Protein AF-A0A2D9H5Q6-F1 (afdb_monomer_lite)

Secondary structure (DSSP, 8-state):
-GGGGHHHHHHHHHHHHHHHHHHHHHHHHHHHH-GGGTTS-HHHHHHHHHHHHHHHHHHHHHHHHHHHHHHHHHHHHHHHHHHHHHHHHHHT----S-PPPHHHHHHHHHHHHHHHHHHHHHHHHHTTS-SHHHHHHHHHHHHHHHHHHHHHHHHHHHHTTT--HHHHHHHHTTTHHHHHHHHHHHHHHHHSTTHHHHHHHHHHHHHHHHHHHHHHSPTT------

Foldseek 3Di:
DVQLCVQLVVLVCVLVVVLVVLVVCLLVVLCVVPVVCVPPDPVVSCVVSVVVSVVVSVVSVLLSVLVSVLRSCLSSQVVVLVVVQVVCVVVPHDDDDDDDDNVVSVVVSVVSSVVSVVVSVVVVVVVPDDDPCPVVVVVCVLQVQLLVLLLVLLLVLVVVVVDDPVRSVQLCVLEVPVSSVLSSVLSVLVVPVCSCVVCVVVSSVVSNVSNVVSVVRDGDPHPPDD

Sequence (226 aa):
MLLGMVPALLVLLLVVGTLVVLLLQVGDLVAWATPFADDWATALRAVVRTGLALLLVVGFLVVASMTFTALALTLGDPFYARIWAETEQMLGGDVPDSGPGFWRSAADGLVLAGTGLLLGVGVLVLGLLPVVGTVVGLVLGVVVSGRLLAAELVSRALEARGLDRAARAEVLGRDRGAVLGFGVVTQLCFLVPLGAVAVMPAAVAGATMLARDLLHLPPGVVQRGP

pLDDT: mean 74.41, std 15.86, range [42.31, 95.69]

Radius of gyration: 22.99 Å; chains: 1; bounding box: 50×50×63 Å

Structure (mmCIF, N/CA/C/O backbone):
data_AF-A0A2D9H5Q6-F1
#
_entry.id   AF-A0A2D9H5Q6-F1
#
loop_
_atom_site.group_PDB
_atom_site.id
_atom_site.type_symbol
_atom_site.label_atom_id
_atom_site.label_alt_id
_atom_site.label_comp_id
_atom_site.label_asym_id
_atom_site.label_entity_id
_atom_site.label_seq_id
_atom_site.pdbx_PDB_ins_code
_atom_site.Cartn_x
_atom_site.Cartn_y
_atom_site.Cartn_z
_atom_site.occupancy
_atom_site.B_iso_or_equiv
_atom_site.auth_seq_id
_atom_site.auth_comp_id
_atom_site.auth_asym_id
_atom_site.auth_atom_id
_atom_site.pdbx_PDB_model_num
ATOM 1 N N . MET A 1 1 ? -17.261 12.662 4.633 1.00 50.28 1 MET A N 1
ATOM 2 C CA . MET A 1 1 ? -17.058 11.425 3.838 1.00 50.28 1 MET A CA 1
ATOM 3 C C . MET A 1 1 ? -16.084 11.641 2.667 1.00 50.28 1 MET A C 1
ATOM 5 O O . MET A 1 1 ? -15.002 11.084 2.727 1.00 50.28 1 MET A O 1
ATOM 9 N N . LEU A 1 2 ? -16.367 12.491 1.663 1.00 51.97 2 LEU A N 1
ATOM 10 C CA . LEU A 1 2 ? -15.461 12.717 0.507 1.00 51.97 2 LEU A CA 1
ATOM 11 C C . LEU A 1 2 ? -14.180 13.524 0.816 1.00 51.97 2 LEU A C 1
ATOM 13 O O . LEU A 1 2 ? -13.145 13.306 0.192 1.00 51.97 2 LEU A O 1
ATOM 17 N N . LEU A 1 3 ? -14.226 14.434 1.795 1.00 50.69 3 LEU A N 1
ATOM 18 C CA . LEU A 1 3 ? -13.101 15.328 2.118 1.00 50.69 3 LEU A CA 1
ATOM 19 C C . LEU A 1 3 ? -11.857 14.593 2.653 1.00 50.69 3 LEU A C 1
ATOM 21 O O . LEU A 1 3 ? -10.745 15.070 2.455 1.00 50.69 3 LEU A O 1
ATOM 25 N N . GLY A 1 4 ? -12.024 13.412 3.260 1.00 55.91 4 GLY A N 1
ATOM 26 C CA . GLY A 1 4 ? -10.905 12.591 3.742 1.00 55.91 4 GLY A CA 1
ATOM 27 C C . GLY A 1 4 ? -10.095 11.922 2.628 1.00 55.91 4 GLY A C 1
ATOM 28 O O . GLY A 1 4 ? -8.956 11.534 2.854 1.00 55.91 4 GLY A O 1
ATOM 29 N N . MET A 1 5 ? -10.649 11.816 1.415 1.00 64.25 5 MET A N 1
ATOM 30 C CA . MET A 1 5 ? -9.964 11.210 0.267 1.00 64.25 5 MET A CA 1
ATOM 31 C C . MET A 1 5 ? -9.088 12.204 -0.504 1.00 64.25 5 MET A C 1
ATOM 33 O O . MET A 1 5 ? -8.258 11.783 -1.306 1.00 64.25 5 MET A O 1
ATOM 37 N N . VAL A 1 6 ? -9.262 13.511 -0.277 1.00 68.12 6 VAL A N 1
ATOM 38 C CA . VAL A 1 6 ? -8.586 14.577 -1.036 1.00 68.12 6 VAL A CA 1
ATOM 39 C C . VAL A 1 6 ? -7.056 14.453 -0.993 1.00 68.12 6 VAL A C 1
ATOM 41 O O . VAL A 1 6 ? -6.442 14.508 -2.060 1.00 68.12 6 VAL A O 1
ATOM 44 N N . PRO A 1 7 ? -6.413 14.214 0.167 1.00 62.88 7 PRO A N 1
ATOM 45 C CA . PRO A 1 7 ? -4.955 14.100 0.235 1.00 62.88 7 PRO A CA 1
ATOM 46 C C . PRO A 1 7 ? -4.435 12.901 -0.557 1.00 62.88 7 PRO A C 1
ATOM 48 O O . PRO A 1 7 ? -3.505 13.033 -1.349 1.00 62.88 7 PRO A O 1
ATOM 51 N N . ALA A 1 8 ? -5.089 11.746 -0.422 1.00 66.50 8 ALA A N 1
ATOM 52 C CA . ALA A 1 8 ? -4.733 10.549 -1.173 1.00 66.50 8 ALA A CA 1
ATOM 53 C C . ALA A 1 8 ? -4.922 10.736 -2.688 1.00 66.50 8 ALA A C 1
ATOM 55 O O . ALA A 1 8 ? -4.094 10.271 -3.466 1.00 66.50 8 ALA A O 1
ATOM 56 N N . LEU A 1 9 ? -5.966 11.458 -3.113 1.00 73.31 9 LEU A N 1
ATOM 57 C CA . LEU A 1 9 ? -6.210 11.772 -4.524 1.00 73.31 9 LEU A CA 1
ATOM 58 C C . LEU A 1 9 ? -5.133 12.687 -5.114 1.00 73.31 9 LEU A C 1
ATOM 60 O O . LEU A 1 9 ? -4.712 12.471 -6.247 1.00 73.31 9 LEU A O 1
ATOM 64 N N . LEU A 1 10 ? -4.669 13.682 -4.356 1.00 73.88 10 LEU A N 1
ATOM 65 C CA . LEU A 1 10 ? -3.596 14.581 -4.790 1.00 73.88 10 LEU A CA 1
ATOM 66 C C . LEU A 1 10 ? -2.273 13.835 -4.965 1.00 73.88 10 LEU A C 1
ATOM 68 O O . LEU A 1 10 ? -1.610 13.981 -5.991 1.00 73.88 10 LEU A O 1
ATOM 72 N N . VAL A 1 11 ? -1.912 12.994 -3.993 1.00 74.50 11 VAL A N 1
ATOM 73 C CA . VAL A 1 11 ? -0.706 12.160 -4.085 1.00 74.50 11 VAL A CA 1
ATOM 74 C C . VAL A 1 11 ? -0.834 11.165 -5.240 1.00 74.50 11 VAL A C 1
ATOM 76 O O . VAL A 1 11 ? 0.125 10.964 -5.981 1.00 74.50 11 VAL A O 1
ATOM 79 N N . LEU A 1 12 ? -2.023 10.591 -5.454 1.00 78.50 12 LEU A N 1
ATOM 80 C CA . LEU A 1 12 ? -2.283 9.693 -6.579 1.00 78.50 12 LEU A CA 1
ATOM 81 C C . LEU A 1 12 ? -2.091 10.403 -7.922 1.00 78.50 12 LEU A C 1
ATOM 83 O O . LEU A 1 12 ? -1.404 9.879 -8.792 1.00 78.50 12 LEU A O 1
ATOM 87 N N . LEU A 1 13 ? -2.661 11.599 -8.083 1.00 83.38 13 LEU A N 1
ATOM 88 C CA . LEU A 1 13 ? -2.502 12.428 -9.280 1.00 83.38 13 LEU A CA 1
ATOM 89 C C . LEU A 1 13 ? -1.033 12.747 -9.556 1.00 83.38 13 LEU A C 1
ATOM 91 O O . LEU A 1 13 ? -0.593 12.636 -10.698 1.00 83.38 13 LEU A O 1
ATOM 95 N N . LEU A 1 14 ? -0.265 13.088 -8.519 1.00 80.25 14 LEU A N 1
ATOM 96 C CA . LEU A 1 14 ? 1.168 13.345 -8.639 1.00 80.25 14 LEU A CA 1
ATOM 97 C C . LEU A 1 14 ? 1.929 12.097 -9.107 1.00 80.25 14 LEU A C 1
ATOM 99 O O . LEU A 1 14 ? 2.729 12.173 -10.041 1.00 80.25 14 LEU A O 1
ATOM 103 N N . VAL A 1 15 ? 1.666 10.943 -8.489 1.00 77.38 15 VAL A N 1
ATOM 104 C CA . VAL A 1 15 ? 2.304 9.668 -8.846 1.00 77.38 15 VAL A CA 1
ATOM 105 C C . VAL A 1 15 ? 1.957 9.267 -10.279 1.00 77.38 15 VAL A C 1
ATOM 107 O O . VAL A 1 15 ? 2.855 8.942 -11.053 1.00 77.38 15 VAL A O 1
ATOM 110 N N . VAL A 1 16 ? 0.678 9.336 -10.657 1.00 84.75 16 VAL A N 1
ATOM 111 C CA . VAL A 1 16 ? 0.212 9.003 -12.011 1.00 84.75 16 VAL A CA 1
ATOM 112 C C . VAL A 1 16 ? 0.788 9.973 -13.039 1.00 84.75 16 VAL A C 1
ATOM 114 O O . VAL A 1 16 ? 1.291 9.531 -14.067 1.00 84.75 16 VAL A O 1
ATOM 117 N N . GLY A 1 17 ? 0.784 11.277 -12.761 1.00 88.06 17 GLY A N 1
ATOM 118 C CA . GLY A 1 17 ? 1.381 12.277 -13.645 1.00 88.06 17 GLY A CA 1
ATOM 119 C C . GLY A 1 17 ? 2.873 12.025 -13.867 1.00 88.06 17 GLY A C 1
ATOM 120 O O . GLY A 1 17 ? 3.341 12.032 -15.004 1.00 88.06 17 GLY A O 1
ATOM 121 N N . THR A 1 18 ? 3.605 11.707 -12.798 1.00 84.06 18 THR A N 1
ATOM 122 C CA . THR A 1 18 ? 5.037 11.381 -12.882 1.00 84.06 18 THR A CA 1
ATOM 123 C C . THR A 1 18 ? 5.275 10.086 -13.659 1.00 84.06 18 THR A C 1
ATOM 125 O O . THR A 1 18 ? 6.186 10.030 -14.482 1.00 84.06 18 THR A O 1
ATOM 128 N N . LEU A 1 19 ? 4.429 9.067 -13.465 1.00 87.69 19 LEU A N 1
ATOM 129 C CA . LEU A 1 19 ? 4.485 7.820 -14.230 1.00 87.69 19 LEU A CA 1
ATOM 130 C C . LEU A 1 19 ? 4.267 8.068 -15.724 1.00 87.69 19 LEU A C 1
ATOM 132 O O . LEU A 1 19 ? 5.002 7.528 -16.543 1.00 87.69 19 LEU A O 1
ATOM 136 N N . VAL A 1 20 ? 3.277 8.886 -16.084 1.00 93.12 20 VAL A N 1
ATOM 137 C CA . VAL A 1 20 ? 3.002 9.236 -17.484 1.00 93.12 20 VAL A CA 1
ATOM 138 C C . VAL A 1 20 ? 4.208 9.938 -18.102 1.00 93.12 20 VAL A C 1
ATOM 140 O O . VAL A 1 20 ? 4.654 9.533 -19.170 1.00 93.12 20 VAL A O 1
ATOM 143 N N . VAL A 1 21 ? 4.785 10.932 -17.418 1.00 93.25 21 VAL A N 1
ATOM 144 C CA . VAL A 1 21 ? 6.005 11.612 -17.888 1.00 93.25 21 VAL A CA 1
ATOM 145 C C . VAL A 1 21 ? 7.153 10.620 -18.066 1.00 93.25 21 VAL A C 1
ATOM 147 O O . VAL A 1 21 ? 7.819 10.643 -19.098 1.00 93.25 21 VAL A O 1
ATOM 150 N N . LEU A 1 22 ? 7.360 9.716 -17.105 1.00 88.56 22 LEU A N 1
ATOM 151 C CA . LEU A 1 22 ? 8.379 8.677 -17.210 1.00 88.56 22 LEU A CA 1
ATOM 152 C C . LEU A 1 22 ? 8.139 7.791 -18.434 1.00 88.56 22 LEU A C 1
ATOM 154 O O . LEU A 1 22 ? 9.062 7.600 -19.210 1.00 88.56 22 LEU A O 1
ATOM 158 N N . LEU A 1 23 ? 6.924 7.285 -18.649 1.00 91.06 23 LEU A N 1
ATOM 159 C CA . LEU A 1 23 ? 6.608 6.412 -19.785 1.00 91.06 23 LEU A CA 1
ATOM 160 C C . LEU A 1 23 ? 6.808 7.101 -21.139 1.00 91.06 23 LEU A C 1
ATOM 162 O O . LEU A 1 23 ? 7.235 6.448 -22.088 1.00 91.06 23 LEU A O 1
ATOM 166 N N . LEU A 1 24 ? 6.534 8.405 -21.226 1.00 95.69 24 LEU A N 1
ATOM 167 C CA . LEU A 1 24 ? 6.771 9.185 -22.441 1.00 95.69 24 LEU A CA 1
ATOM 168 C C . LEU A 1 24 ? 8.269 9.413 -22.695 1.00 95.69 24 LEU A C 1
ATOM 170 O O . LEU A 1 24 ? 8.705 9.342 -23.838 1.00 95.69 24 LEU A O 1
ATOM 174 N N . GLN A 1 25 ? 9.056 9.630 -21.637 1.00 94.75 25 GLN A N 1
ATOM 175 C CA . GLN A 1 25 ? 10.469 10.017 -21.739 1.00 94.75 25 GLN A CA 1
ATOM 176 C C . GLN A 1 25 ? 11.458 8.858 -21.533 1.00 94.75 25 GLN A C 1
ATOM 178 O O . GLN A 1 25 ? 12.661 9.046 -21.708 1.00 94.75 25 GLN A O 1
ATOM 183 N N . VAL A 1 26 ? 11.003 7.660 -21.146 1.00 91.19 26 VAL A N 1
ATOM 184 C CA . VAL A 1 26 ? 11.886 6.548 -20.744 1.00 91.19 26 VAL A CA 1
ATOM 185 C C . VAL A 1 26 ? 12.819 6.122 -21.874 1.00 91.19 26 VAL A C 1
ATOM 187 O O . VAL A 1 26 ? 13.970 5.781 -21.613 1.00 91.19 26 VAL A O 1
ATOM 190 N N . GLY A 1 27 ? 12.358 6.185 -23.126 1.00 89.25 27 GLY A N 1
ATOM 191 C CA . GLY A 1 27 ? 13.178 5.874 -24.296 1.00 89.25 27 GLY A CA 1
ATOM 192 C C . GLY A 1 27 ? 14.376 6.816 -24.427 1.00 89.25 27 GLY A C 1
ATOM 193 O O . GLY A 1 27 ? 15.513 6.350 -24.519 1.00 89.25 27 GLY A O 1
ATOM 194 N N . ASP A 1 28 ? 14.127 8.123 -24.353 1.00 93.88 28 ASP A N 1
ATOM 195 C CA . ASP A 1 28 ? 15.164 9.157 -24.427 1.00 93.88 28 ASP A CA 1
ATOM 196 C C . ASP A 1 28 ? 16.099 9.101 -23.218 1.00 93.88 28 ASP A C 1
ATOM 198 O O . ASP A 1 28 ? 17.316 9.200 -23.368 1.00 93.88 28 ASP A O 1
ATOM 202 N N . LEU A 1 29 ? 15.550 8.865 -22.023 1.00 89.44 29 LEU A N 1
ATOM 203 C CA . LEU A 1 29 ? 16.322 8.732 -20.789 1.00 89.44 29 LEU A CA 1
ATOM 204 C C . LEU A 1 29 ? 17.291 7.543 -20.859 1.00 89.44 29 LEU A C 1
ATOM 206 O O . LEU A 1 29 ? 18.464 7.659 -20.508 1.00 89.44 29 LEU A O 1
ATOM 210 N N . VAL A 1 30 ? 16.809 6.398 -21.346 1.00 91.69 30 VAL A N 1
ATOM 211 C CA . VAL A 1 30 ? 17.620 5.193 -21.537 1.00 91.69 30 VAL A CA 1
ATOM 212 C C . VAL A 1 30 ? 18.657 5.395 -22.637 1.00 91.69 30 VAL A C 1
ATOM 214 O O . VAL A 1 30 ? 19.795 4.955 -22.478 1.00 91.69 30 VAL A O 1
ATOM 217 N N . ALA A 1 31 ? 18.303 6.059 -23.739 1.00 92.69 31 ALA A N 1
ATOM 218 C CA . ALA A 1 31 ? 19.249 6.373 -24.805 1.00 92.69 31 ALA A CA 1
ATOM 219 C C . ALA A 1 31 ? 20.373 7.287 -24.300 1.00 92.69 31 ALA A C 1
ATOM 221 O O . ALA A 1 31 ? 21.545 6.968 -24.491 1.00 92.69 31 ALA A O 1
ATOM 222 N N . TRP A 1 32 ? 20.018 8.346 -23.570 1.00 94.44 32 TRP A N 1
ATOM 223 C CA . TRP A 1 32 ? 20.956 9.261 -22.921 1.00 94.44 32 TRP A CA 1
ATOM 224 C C . TRP A 1 32 ? 21.868 8.557 -21.908 1.00 94.44 32 TRP A C 1
ATOM 226 O O . TRP A 1 32 ? 23.055 8.859 -21.837 1.00 94.44 32 TRP A O 1
ATOM 236 N N . ALA A 1 33 ? 21.341 7.590 -21.154 1.00 88.44 33 ALA A N 1
ATOM 237 C CA . ALA A 1 33 ? 22.109 6.831 -20.169 1.00 88.44 33 ALA A CA 1
ATOM 238 C C . ALA A 1 33 ? 22.994 5.729 -20.785 1.00 88.44 33 ALA A C 1
ATOM 240 O O . ALA A 1 33 ? 23.873 5.198 -20.105 1.00 88.44 33 ALA A O 1
ATOM 241 N N . THR A 1 34 ? 22.775 5.357 -22.053 1.00 92.19 34 THR A N 1
ATOM 242 C CA . THR A 1 34 ? 23.485 4.249 -22.718 1.00 92.19 34 THR A CA 1
ATOM 243 C C . THR A 1 34 ? 24.187 4.650 -24.026 1.00 92.19 34 THR A C 1
ATOM 245 O O . THR A 1 34 ? 24.029 3.949 -25.033 1.00 92.19 34 THR A O 1
ATOM 248 N N . PRO A 1 35 ? 25.004 5.727 -24.045 1.00 92.31 35 PRO A N 1
ATOM 249 C CA . PRO A 1 35 ? 25.722 6.143 -25.252 1.00 92.31 35 PRO A CA 1
ATOM 250 C C . PRO A 1 35 ? 26.782 5.111 -25.664 1.00 92.31 35 PRO A C 1
ATOM 252 O O . PRO A 1 35 ? 27.012 4.864 -26.840 1.00 92.31 35 PRO A O 1
ATOM 255 N N . PHE A 1 36 ? 27.366 4.400 -24.694 1.00 91.00 36 PHE A N 1
ATOM 256 C CA . PHE A 1 36 ? 28.323 3.313 -24.941 1.00 91.00 36 PHE A CA 1
ATOM 257 C C . PHE A 1 36 ? 27.735 2.132 -25.739 1.00 91.00 36 PHE A C 1
ATOM 259 O O . PHE A 1 36 ? 28.489 1.299 -26.238 1.00 91.00 36 PHE A O 1
ATOM 266 N N . ALA A 1 37 ? 26.404 2.026 -25.823 1.00 90.56 37 ALA A N 1
ATOM 267 C CA . ALA A 1 37 ? 25.702 0.976 -26.554 1.00 90.56 37 ALA A CA 1
ATOM 268 C C . ALA A 1 37 ? 25.248 1.423 -27.956 1.00 90.56 37 ALA A C 1
ATOM 270 O O . ALA A 1 37 ? 24.550 0.667 -28.634 1.00 90.56 37 ALA A O 1
ATOM 271 N N . ASP A 1 38 ? 25.590 2.643 -28.392 1.00 92.06 38 ASP A N 1
ATOM 272 C CA . ASP A 1 38 ? 25.124 3.187 -29.672 1.00 92.06 38 ASP A CA 1
ATOM 273 C C . ASP A 1 38 ? 25.649 2.404 -30.880 1.00 92.06 38 ASP A C 1
ATOM 275 O O . ASP A 1 38 ? 24.873 2.142 -31.803 1.00 92.06 38 ASP A O 1
ATOM 279 N N . ASP A 1 39 ? 26.903 1.950 -30.812 1.00 93.75 39 ASP A N 1
ATOM 280 C CA . ASP A 1 39 ? 27.587 1.203 -31.878 1.00 93.75 39 ASP A CA 1
ATOM 281 C C . ASP A 1 39 ? 27.351 -0.317 -31.817 1.00 93.75 39 ASP A C 1
ATOM 283 O O . ASP A 1 39 ? 27.937 -1.089 -32.578 1.00 93.75 39 ASP A O 1
ATOM 287 N N . TRP A 1 40 ? 26.517 -0.789 -30.887 1.00 94.00 40 TRP A N 1
ATOM 288 C CA . TRP A 1 40 ? 26.243 -2.217 -30.742 1.00 94.00 40 TRP A CA 1
ATOM 289 C C . TRP A 1 40 ? 25.322 -2.726 -31.852 1.00 94.00 40 TRP A C 1
ATOM 291 O O . TRP A 1 40 ? 24.528 -1.986 -32.436 1.00 94.00 40 TRP A O 1
ATOM 301 N N . ALA A 1 41 ? 25.354 -4.041 -32.080 1.00 95.50 41 ALA A N 1
ATOM 302 C CA . ALA A 1 41 ? 24.385 -4.701 -32.945 1.00 95.50 41 ALA A CA 1
ATOM 303 C C . ALA A 1 41 ? 22.946 -4.359 -32.512 1.00 95.50 41 ALA A C 1
ATOM 305 O O . ALA A 1 41 ? 22.607 -4.431 -31.326 1.00 95.50 41 ALA A O 1
ATOM 306 N N . THR A 1 42 ? 22.085 -4.032 -33.481 1.00 92.56 42 THR A N 1
ATOM 307 C CA . THR A 1 42 ? 20.734 -3.487 -33.253 1.00 92.56 42 THR A CA 1
ATOM 308 C C . THR A 1 42 ? 19.902 -4.331 -32.288 1.00 92.56 42 THR A C 1
ATOM 310 O O . THR A 1 42 ? 19.255 -3.787 -31.395 1.00 92.56 42 THR A O 1
ATOM 313 N N . ALA A 1 43 ? 19.960 -5.660 -32.420 1.00 92.81 43 ALA A N 1
ATOM 314 C CA . ALA A 1 43 ? 19.234 -6.581 -31.549 1.00 92.81 43 ALA A CA 1
ATOM 315 C C . ALA A 1 43 ? 19.711 -6.502 -30.088 1.00 92.81 43 ALA A C 1
ATOM 317 O O . ALA A 1 43 ? 18.894 -6.431 -29.173 1.00 92.81 43 ALA A O 1
ATOM 318 N N . LEU A 1 44 ? 21.028 -6.457 -29.861 1.00 92.12 44 LEU A N 1
ATOM 319 C CA . LEU A 1 44 ? 21.599 -6.404 -28.515 1.00 92.12 44 LEU A CA 1
ATOM 320 C C . LEU A 1 44 ? 21.321 -5.052 -27.843 1.00 92.12 44 LEU A C 1
ATOM 322 O O . LEU A 1 44 ? 20.912 -5.013 -26.683 1.00 92.12 44 LEU A O 1
ATOM 326 N N . ARG A 1 45 ? 21.459 -3.950 -28.593 1.00 94.62 45 ARG A N 1
ATOM 327 C CA . ARG A 1 45 ? 21.092 -2.599 -28.140 1.00 94.62 45 ARG A CA 1
ATOM 328 C C . ARG A 1 45 ? 19.619 -2.530 -27.733 1.00 94.62 45 ARG A C 1
ATOM 330 O O . ARG A 1 45 ? 19.306 -1.995 -26.671 1.00 94.62 45 ARG A O 1
ATOM 337 N N . ALA A 1 46 ? 18.724 -3.098 -28.543 1.00 91.38 46 ALA A N 1
ATOM 338 C CA . ALA A 1 46 ? 17.291 -3.119 -28.262 1.00 91.38 46 ALA A CA 1
ATOM 339 C C . ALA A 1 46 ? 16.961 -3.906 -26.986 1.00 91.38 46 ALA A C 1
ATOM 341 O O . ALA A 1 46 ? 16.213 -3.406 -26.146 1.00 91.38 46 ALA A O 1
ATOM 342 N N . VAL A 1 47 ? 17.546 -5.095 -26.801 1.00 92.00 47 VAL A N 1
ATOM 343 C CA . VAL A 1 47 ? 17.335 -5.916 -25.597 1.00 92.00 47 VAL A CA 1
ATOM 344 C C . VAL A 1 47 ? 17.775 -5.169 -24.339 1.00 92.00 47 VAL A C 1
ATOM 346 O O . VAL A 1 47 ? 16.997 -5.060 -23.393 1.00 92.00 47 VAL A O 1
ATOM 349 N N . VAL A 1 48 ? 18.985 -4.600 -24.336 1.00 88.06 48 VAL A N 1
ATOM 350 C CA . VAL A 1 48 ? 19.518 -3.880 -23.168 1.00 88.06 48 VAL A CA 1
ATOM 351 C C . VAL A 1 48 ? 18.688 -2.644 -22.844 1.00 88.06 48 VAL A C 1
ATOM 353 O O . VAL A 1 48 ? 18.307 -2.447 -21.692 1.00 88.06 48 VAL A O 1
ATOM 356 N N . ARG A 1 49 ? 18.358 -1.826 -23.850 1.00 92.56 49 ARG A N 1
ATOM 357 C CA . ARG A 1 49 ? 17.577 -0.602 -23.635 1.00 92.56 49 ARG A CA 1
ATOM 358 C C . ARG A 1 49 ? 16.151 -0.896 -23.183 1.00 92.56 49 ARG A C 1
ATOM 360 O O . ARG A 1 49 ? 15.661 -0.241 -22.270 1.00 92.56 49 ARG A O 1
ATOM 367 N N . THR A 1 50 ? 15.511 -1.913 -23.753 1.00 87.12 50 THR A N 1
ATOM 368 C CA . THR A 1 50 ? 14.165 -2.327 -23.328 1.00 87.12 50 THR A CA 1
ATOM 369 C C . THR A 1 50 ? 14.187 -2.886 -21.906 1.00 87.12 50 THR A C 1
ATOM 371 O O . THR A 1 50 ? 13.330 -2.535 -21.098 1.00 87.12 50 THR A O 1
ATOM 374 N N . GLY A 1 51 ? 15.193 -3.699 -21.566 1.00 80.25 51 GLY A N 1
ATOM 375 C CA . GLY A 1 51 ? 15.381 -4.212 -20.209 1.00 80.25 51 GLY A CA 1
ATOM 376 C C . GLY A 1 51 ? 15.597 -3.095 -19.187 1.00 80.25 51 GLY A C 1
ATOM 377 O O . GLY A 1 51 ? 14.965 -3.099 -18.133 1.00 80.25 51 GLY A O 1
ATOM 378 N N . LEU A 1 52 ? 16.426 -2.099 -19.517 1.00 82.50 52 LEU A N 1
ATOM 379 C CA . LEU A 1 52 ? 16.666 -0.943 -18.653 1.00 82.50 52 LEU A CA 1
ATOM 380 C C . LEU A 1 52 ? 15.415 -0.066 -18.502 1.00 82.50 52 LEU A C 1
ATOM 382 O O . LEU A 1 52 ? 15.103 0.352 -17.391 1.00 82.50 52 LEU A O 1
ATOM 386 N N . ALA A 1 53 ? 14.667 0.166 -19.585 1.00 84.12 53 ALA A N 1
ATOM 387 C CA . ALA A 1 53 ? 13.399 0.891 -19.541 1.00 84.12 53 ALA A CA 1
ATOM 388 C C . ALA A 1 53 ? 12.385 0.195 -18.622 1.00 84.12 53 ALA A C 1
ATOM 390 O O . ALA A 1 53 ? 11.785 0.837 -17.760 1.00 84.12 53 ALA A O 1
ATOM 391 N N . LEU A 1 54 ? 12.240 -1.128 -18.757 1.00 76.75 54 LEU A N 1
ATOM 392 C CA . LEU A 1 54 ? 11.367 -1.921 -17.896 1.00 76.75 54 LEU A CA 1
ATOM 393 C C . LEU A 1 54 ? 11.803 -1.828 -16.430 1.00 76.75 54 LEU A C 1
ATOM 395 O O . LEU A 1 54 ? 10.969 -1.612 -15.554 1.00 76.75 54 LEU A O 1
ATOM 399 N N . LEU A 1 55 ? 13.106 -1.942 -16.165 1.00 75.38 55 LEU A N 1
ATOM 400 C CA . LEU A 1 55 ? 13.661 -1.856 -14.817 1.00 75.38 55 LEU A CA 1
ATOM 401 C C . LEU A 1 55 ? 13.416 -0.483 -14.181 1.00 75.38 55 LEU A C 1
ATOM 403 O O . LEU A 1 55 ? 13.062 -0.417 -13.006 1.00 75.38 55 LEU A O 1
ATOM 407 N N . LEU A 1 56 ? 13.536 0.602 -14.949 1.00 78.38 56 LEU A N 1
ATOM 408 C CA . LEU A 1 56 ? 13.230 1.957 -14.486 1.00 78.38 56 LEU A CA 1
ATOM 409 C C . LEU A 1 56 ? 11.747 2.133 -14.153 1.00 78.38 56 LEU A C 1
ATOM 411 O O . LEU A 1 56 ? 11.426 2.691 -13.107 1.00 78.38 56 LEU A O 1
ATOM 415 N N . VAL A 1 57 ? 10.844 1.635 -15.001 1.00 76.31 57 VAL A N 1
ATOM 416 C CA . VAL A 1 57 ? 9.395 1.717 -14.755 1.00 76.31 57 VAL A CA 1
ATOM 417 C C . VAL A 1 57 ? 9.007 0.894 -13.528 1.00 76.31 57 VAL A C 1
ATOM 419 O O . VAL A 1 57 ? 8.309 1.395 -12.649 1.00 76.31 57 VAL A O 1
ATOM 422 N N . VAL A 1 58 ? 9.489 -0.346 -13.422 1.00 68.75 58 VAL A N 1
ATOM 423 C CA . VAL A 1 58 ? 9.224 -1.207 -12.260 1.00 68.75 58 VAL A CA 1
ATOM 424 C C . VAL A 1 58 ? 9.816 -0.597 -10.988 1.00 68.75 58 VAL A C 1
ATOM 426 O O . VAL A 1 58 ? 9.127 -0.515 -9.973 1.00 68.75 58 VAL A O 1
ATOM 429 N N . GLY A 1 59 ? 11.058 -0.111 -11.044 1.00 69.38 59 GLY A N 1
ATOM 430 C CA . GLY A 1 59 ? 11.711 0.566 -9.925 1.00 69.38 59 GLY A CA 1
ATOM 431 C C . GLY A 1 59 ? 10.944 1.808 -9.475 1.00 69.38 59 GLY A C 1
ATOM 432 O O . GLY A 1 59 ? 10.702 1.982 -8.281 1.00 69.38 59 GLY A O 1
ATOM 433 N N . PHE A 1 60 ? 10.479 2.625 -10.423 1.00 82.31 60 PHE A N 1
ATOM 434 C CA . PHE A 1 60 ? 9.618 3.766 -10.135 1.00 82.31 60 PHE A CA 1
ATOM 435 C C . PHE A 1 60 ? 8.329 3.335 -9.435 1.00 82.31 60 PHE A C 1
ATOM 437 O O . PHE A 1 60 ? 7.990 3.922 -8.417 1.00 82.31 60 PHE A O 1
ATOM 444 N N . LEU A 1 61 ? 7.626 2.310 -9.928 1.00 75.44 61 LEU A N 1
ATOM 445 C CA . LEU A 1 61 ? 6.373 1.846 -9.319 1.00 75.44 61 LEU A CA 1
ATOM 446 C C . LEU A 1 61 ? 6.571 1.373 -7.872 1.00 75.44 61 LEU A C 1
ATOM 448 O O . LEU A 1 61 ? 5.744 1.679 -7.013 1.00 75.44 61 LEU A O 1
ATOM 452 N N . VAL A 1 62 ? 7.673 0.675 -7.583 1.00 67.31 62 VAL A N 1
ATOM 453 C CA . VAL A 1 62 ? 8.013 0.237 -6.219 1.00 67.31 62 VAL A CA 1
ATOM 454 C C . VAL A 1 62 ? 8.249 1.440 -5.305 1.00 67.31 62 VAL A C 1
ATOM 456 O O . VAL A 1 62 ? 7.621 1.541 -4.248 1.00 67.31 62 VAL A O 1
ATOM 459 N N . VAL A 1 63 ? 9.104 2.380 -5.722 1.00 69.31 63 VAL A N 1
ATOM 460 C CA . VAL A 1 63 ? 9.395 3.599 -4.950 1.00 69.31 63 VAL A CA 1
ATOM 461 C C . VAL A 1 63 ? 8.125 4.428 -4.763 1.00 69.31 63 VAL A C 1
ATOM 463 O O . VAL A 1 63 ? 7.791 4.810 -3.644 1.00 69.31 63 VAL A O 1
ATOM 466 N N . ALA A 1 64 ? 7.364 4.636 -5.835 1.00 71.06 64 ALA A N 1
ATOM 467 C CA . ALA A 1 64 ? 6.121 5.386 -5.821 1.00 71.06 64 ALA A CA 1
ATOM 468 C C . ALA A 1 64 ? 5.081 4.758 -4.889 1.00 71.06 64 ALA A C 1
ATOM 470 O O . ALA A 1 64 ? 4.426 5.492 -4.163 1.00 71.06 64 ALA A O 1
ATOM 471 N N . SER A 1 65 ? 4.954 3.429 -4.840 1.00 73.19 65 SER A N 1
ATOM 472 C CA . SER A 1 65 ? 4.050 2.745 -3.905 1.00 73.19 65 SER A CA 1
ATOM 473 C C . SER A 1 65 ? 4.425 3.001 -2.440 1.00 73.19 65 SER A C 1
ATOM 475 O O . SER A 1 65 ? 3.551 3.247 -1.602 1.00 73.19 65 SER A O 1
ATOM 477 N N . MET A 1 66 ? 5.721 2.948 -2.115 1.00 69.31 66 MET A N 1
ATOM 478 C CA . MET A 1 66 ? 6.215 3.208 -0.758 1.00 69.31 66 MET A CA 1
ATOM 479 C C . MET A 1 66 ? 6.000 4.673 -0.364 1.00 69.31 66 MET A C 1
ATOM 481 O O . MET A 1 66 ? 5.454 4.965 0.701 1.00 69.31 66 MET A O 1
ATOM 485 N N . THR A 1 67 ? 6.366 5.600 -1.250 1.00 66.06 67 THR A N 1
ATOM 486 C CA . THR A 1 67 ? 6.227 7.041 -1.025 1.00 66.06 67 THR A CA 1
ATOM 487 C C . THR A 1 67 ? 4.765 7.486 -1.025 1.00 66.06 67 THR A C 1
ATOM 489 O O . THR A 1 67 ? 4.405 8.347 -0.230 1.00 66.06 67 THR A O 1
ATOM 492 N N . PHE A 1 68 ? 3.901 6.875 -1.843 1.00 72.88 68 PHE A N 1
ATOM 493 C CA . PHE A 1 68 ? 2.464 7.155 -1.881 1.00 72.88 68 PHE A CA 1
ATOM 494 C C . PHE A 1 68 ? 1.830 6.946 -0.511 1.00 72.88 68 PHE A C 1
ATOM 496 O O . PHE A 1 68 ? 1.135 7.829 -0.025 1.00 72.88 68 PHE A O 1
ATOM 503 N N . THR A 1 69 ? 2.099 5.806 0.130 1.00 63.31 69 THR A N 1
ATOM 504 C CA . THR A 1 69 ? 1.516 5.486 1.440 1.00 63.31 69 THR A CA 1
ATOM 505 C C . THR A 1 69 ? 1.975 6.483 2.502 1.00 63.31 69 THR A C 1
ATOM 507 O O . THR A 1 69 ? 1.148 7.012 3.241 1.00 63.31 69 THR A O 1
ATOM 510 N N . ALA A 1 70 ? 3.274 6.799 2.536 1.00 60.88 70 ALA A N 1
ATOM 511 C CA . ALA A 1 70 ? 3.819 7.786 3.463 1.00 60.88 70 ALA A CA 1
ATOM 512 C C . ALA A 1 70 ? 3.210 9.178 3.231 1.00 60.88 70 ALA A C 1
ATOM 514 O O . ALA A 1 70 ? 2.655 9.768 4.152 1.00 60.88 70 ALA A O 1
ATOM 515 N N . LEU A 1 71 ? 3.227 9.673 1.990 1.00 61.19 71 LEU A N 1
ATOM 516 C CA . LEU A 1 71 ? 2.683 10.985 1.643 1.00 61.19 71 LEU A CA 1
ATOM 517 C C . LEU A 1 71 ? 1.172 11.068 1.871 1.00 61.19 71 LEU A C 1
ATOM 519 O O . LEU A 1 71 ? 0.702 12.075 2.387 1.00 61.19 71 LEU A O 1
ATOM 523 N N . ALA A 1 72 ? 0.405 10.033 1.525 1.00 63.81 72 ALA A N 1
ATOM 524 C CA . ALA A 1 72 ? -1.044 10.015 1.707 1.00 63.81 72 ALA A CA 1
ATOM 525 C C . ALA A 1 72 ? -1.441 10.036 3.190 1.00 63.81 72 ALA A C 1
ATOM 527 O O . ALA A 1 72 ? -2.443 10.659 3.538 1.00 63.81 72 ALA A O 1
ATOM 528 N N . LEU A 1 73 ? -0.659 9.395 4.066 1.00 60.94 73 LEU A N 1
ATOM 529 C CA . LEU A 1 73 ? -0.865 9.449 5.514 1.00 60.94 73 LEU A CA 1
ATOM 530 C C . LEU A 1 73 ? -0.426 10.800 6.091 1.00 60.94 73 LEU A C 1
ATOM 532 O O . LEU A 1 73 ? -1.213 11.443 6.776 1.00 60.94 73 LEU A O 1
ATOM 536 N N . THR A 1 74 ? 0.769 11.289 5.747 1.00 58.16 74 THR A N 1
ATOM 537 C CA . THR A 1 74 ? 1.292 12.571 6.256 1.00 58.16 74 THR A CA 1
ATOM 538 C C . THR A 1 74 ? 0.464 13.772 5.793 1.00 58.16 74 THR A C 1
ATOM 540 O O . THR A 1 74 ? 0.200 14.683 6.573 1.00 58.16 74 THR A O 1
ATOM 543 N N . LEU A 1 75 ? 0.020 13.787 4.534 1.00 59.03 75 LEU A N 1
ATOM 544 C CA . LEU A 1 75 ? -0.873 14.829 4.013 1.00 59.03 75 LEU A CA 1
ATOM 545 C C . LEU A 1 75 ? -2.325 14.618 4.469 1.00 59.03 75 LEU A C 1
ATOM 547 O O . LEU A 1 75 ? -3.114 15.563 4.459 1.00 59.03 75 LEU A O 1
ATOM 551 N N . GLY A 1 76 ? -2.676 13.386 4.850 1.00 58.97 76 GLY A N 1
ATOM 552 C CA . GLY A 1 76 ? -3.990 12.989 5.347 1.00 58.97 76 GLY A CA 1
ATOM 553 C C . GLY A 1 76 ? -4.254 13.388 6.795 1.00 58.97 76 GLY A C 1
ATOM 554 O O . GLY A 1 76 ? -5.373 13.780 7.112 1.00 58.97 76 GLY A O 1
ATOM 555 N N . ASP A 1 77 ? -3.231 13.360 7.648 1.00 59.47 77 ASP A N 1
ATOM 556 C CA . ASP A 1 77 ? -3.290 13.673 9.083 1.00 59.47 77 ASP A CA 1
ATOM 557 C C . ASP A 1 77 ? -4.141 14.905 9.456 1.00 59.47 77 ASP A C 1
ATOM 559 O O . ASP A 1 77 ? -5.048 14.772 10.284 1.00 59.47 77 ASP A O 1
ATOM 563 N N . PRO A 1 78 ? -3.965 16.092 8.838 1.00 56.34 78 PRO A N 1
ATOM 564 C CA . PRO A 1 78 ? -4.780 17.262 9.178 1.00 56.34 78 PRO A CA 1
ATOM 565 C C . PRO A 1 78 ? -6.257 17.122 8.770 1.00 56.34 78 PRO A C 1
ATOM 567 O O . PRO A 1 78 ? -7.132 17.739 9.381 1.00 56.34 78 PRO A O 1
ATOM 570 N N . PHE A 1 79 ? -6.561 16.311 7.753 1.00 58.53 79 PHE A N 1
ATOM 571 C CA . PHE A 1 79 ? -7.931 16.022 7.325 1.00 58.53 79 PHE A CA 1
ATOM 572 C C . PHE A 1 79 ? -8.567 14.926 8.188 1.00 58.53 79 PHE A C 1
ATOM 574 O O . PHE A 1 79 ? -9.735 15.043 8.557 1.00 58.53 79 PHE A O 1
ATOM 581 N N . TYR A 1 80 ? -7.801 13.900 8.566 1.00 56.69 80 TYR A N 1
ATOM 582 C CA . TYR A 1 80 ? -8.253 12.833 9.459 1.00 56.69 80 TYR A CA 1
ATOM 583 C C . TYR A 1 80 ? -8.538 13.353 10.873 1.00 56.69 80 TYR A C 1
ATOM 585 O O . TYR A 1 80 ? -9.560 12.987 11.451 1.00 56.69 80 TYR A O 1
ATOM 593 N N . ALA A 1 81 ? -7.723 14.281 11.388 1.00 58.69 81 ALA A N 1
ATOM 594 C CA . ALA A 1 81 ? -7.957 14.938 12.676 1.00 58.69 81 ALA A CA 1
ATOM 595 C C . A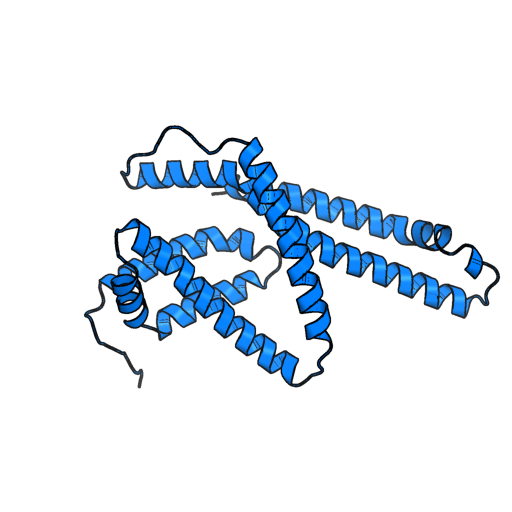LA A 1 81 ? -9.285 15.721 12.717 1.00 58.69 81 ALA A C 1
ATOM 597 O O . ALA A 1 81 ? -9.990 15.695 13.724 1.00 58.69 81 ALA A O 1
ATOM 598 N N . ARG A 1 82 ? -9.670 16.371 11.609 1.00 57.94 82 ARG A N 1
ATOM 599 C CA . ARG A 1 82 ? -10.957 17.083 11.498 1.00 57.94 82 ARG A CA 1
ATOM 600 C C . ARG A 1 82 ? -12.158 16.141 11.445 1.00 57.94 82 ARG A C 1
ATOM 602 O O . ARG A 1 82 ? -13.165 16.417 12.083 1.00 57.94 82 ARG A O 1
ATOM 609 N N . ILE A 1 83 ? -12.042 15.020 10.731 1.00 59.03 83 ILE A N 1
ATOM 610 C CA . ILE A 1 83 ? -13.109 14.007 10.655 1.00 59.03 83 ILE A CA 1
ATOM 611 C C . ILE A 1 83 ? -13.330 13.351 12.021 1.00 59.03 83 ILE A C 1
ATOM 613 O O . ILE A 1 83 ? -14.473 13.115 12.411 1.00 59.03 83 ILE A O 1
ATOM 617 N N . TRP A 1 84 ? -12.248 13.077 12.755 1.00 56.91 84 TRP A N 1
ATOM 618 C CA . TRP A 1 84 ? -12.325 12.557 14.118 1.00 56.91 84 TRP A CA 1
ATOM 619 C C . TRP A 1 84 ? -13.050 13.536 15.050 1.00 56.91 84 TRP A C 1
ATOM 621 O O . TRP A 1 84 ? -14.011 13.140 15.700 1.00 56.91 84 TRP A O 1
ATOM 631 N N . ALA A 1 85 ? -12.674 14.819 15.030 1.00 58.59 85 ALA A N 1
ATOM 632 C CA . ALA A 1 85 ? -13.314 15.856 15.840 1.00 58.59 85 ALA A CA 1
ATOM 633 C C . ALA A 1 85 ? -14.824 16.003 15.558 1.00 58.59 85 ALA A C 1
ATOM 635 O O . ALA A 1 85 ? -15.621 16.079 16.491 1.00 58.59 85 ALA A O 1
ATOM 636 N N . GLU A 1 86 ? -15.236 15.993 14.285 1.00 60.47 86 GLU A N 1
ATOM 637 C CA . GLU A 1 86 ? -16.659 16.042 13.908 1.00 60.47 86 GLU A CA 1
ATOM 638 C C . GLU A 1 86 ? -17.424 14.783 14.346 1.00 60.47 86 GLU A C 1
ATOM 640 O O . GLU A 1 86 ? -18.571 14.868 14.785 1.00 60.47 86 GLU A O 1
ATOM 645 N N . THR A 1 87 ? -16.792 13.610 14.260 1.00 63.94 87 THR A N 1
ATOM 646 C CA . THR A 1 87 ? -17.415 12.338 14.660 1.00 63.94 87 THR A CA 1
ATOM 647 C C . THR A 1 87 ? -17.598 12.263 16.177 1.00 63.94 87 THR A C 1
ATOM 649 O O . THR A 1 87 ? -18.648 11.825 16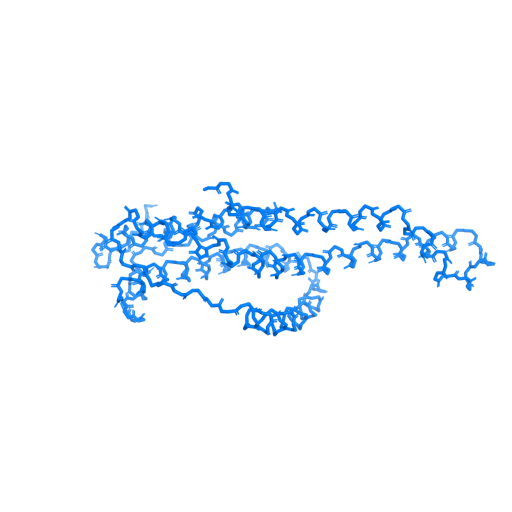.645 1.00 63.94 87 THR A O 1
ATOM 652 N N . GLU A 1 88 ? -16.617 12.739 16.945 1.00 66.19 88 GLU A N 1
ATOM 653 C CA . GLU A 1 88 ? -16.670 12.754 18.408 1.00 66.19 88 GLU A CA 1
ATOM 654 C C . GLU A 1 88 ? -17.731 13.742 18.920 1.00 66.19 88 GLU A C 1
ATOM 656 O O . GLU A 1 88 ? -18.515 13.402 19.805 1.00 66.19 88 GLU A O 1
ATOM 661 N N . GLN A 1 89 ? -17.862 14.912 18.279 1.00 68.00 89 GLN A N 1
ATOM 662 C CA . GLN A 1 89 ? -18.958 15.853 18.550 1.00 68.00 89 GLN A CA 1
ATOM 663 C C . GLN A 1 89 ? -20.336 15.259 18.234 1.00 68.00 89 GLN A C 1
ATOM 665 O O . GLN A 1 89 ? -21.275 15.441 19.007 1.00 68.00 89 GLN A O 1
ATOM 670 N N . MET A 1 90 ? -20.475 14.514 17.131 1.00 64.69 90 MET A N 1
ATOM 671 C CA . MET A 1 90 ? -21.734 13.837 16.783 1.00 64.69 90 MET A CA 1
ATOM 672 C C . MET A 1 90 ? -22.121 12.731 17.774 1.00 64.69 90 MET A C 1
ATOM 674 O O . MET A 1 90 ? -23.305 12.417 17.907 1.00 64.69 90 MET A O 1
ATOM 678 N N . LEU A 1 91 ? -21.140 12.137 18.455 1.00 66.81 91 LEU A N 1
ATOM 679 C CA . LEU A 1 91 ? -21.336 11.093 19.463 1.00 66.81 91 LEU A CA 1
ATOM 680 C C . LEU A 1 91 ? -21.405 11.643 20.900 1.00 66.81 91 LEU A C 1
ATOM 682 O O . LEU A 1 91 ? -21.676 10.873 21.821 1.00 66.81 91 LEU A O 1
ATOM 686 N N . GLY A 1 92 ? -21.229 12.956 21.087 1.00 64.88 92 GLY A N 1
ATOM 687 C CA . GLY A 1 92 ? -21.361 13.645 22.373 1.00 64.88 92 GLY A CA 1
ATOM 688 C C . GLY A 1 92 ? -20.105 13.650 23.253 1.00 64.88 92 GLY A C 1
ATOM 689 O O . GLY A 1 92 ? -20.239 13.784 24.467 1.00 64.88 92 GLY A O 1
ATOM 690 N N . GLY A 1 93 ? -18.909 13.475 22.678 1.00 60.53 93 GLY A N 1
ATOM 691 C CA . GLY A 1 93 ? -17.625 13.583 23.385 1.00 60.53 93 GLY A CA 1
ATOM 692 C C . GLY A 1 93 ? -16.998 14.987 23.318 1.00 60.53 93 GLY A C 1
ATOM 693 O O . GLY A 1 93 ? -17.267 15.752 22.391 1.00 60.53 93 GLY A O 1
ATOM 694 N N . ASP A 1 94 ? -16.144 15.322 24.294 1.00 52.88 94 ASP A N 1
ATOM 695 C CA . ASP A 1 94 ? -15.408 16.598 24.356 1.00 52.88 94 ASP A CA 1
ATOM 696 C C . ASP A 1 94 ? -14.147 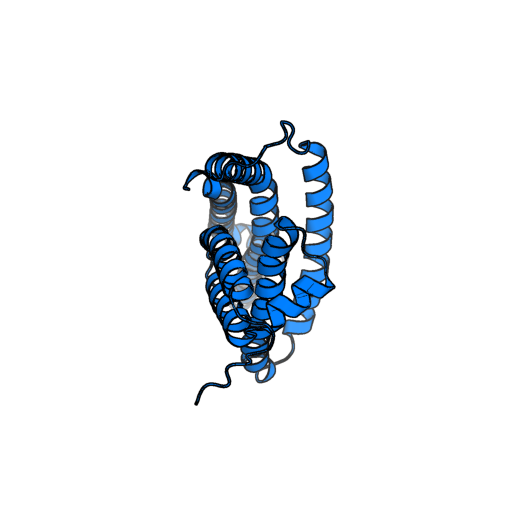16.578 23.465 1.00 52.88 94 ASP A C 1
ATOM 698 O O . ASP A 1 94 ? -13.324 15.663 23.550 1.00 52.88 94 ASP A O 1
ATOM 702 N N . VAL A 1 95 ? -13.960 17.614 22.634 1.00 55.19 95 VAL A N 1
ATOM 703 C CA . VAL A 1 95 ? -12.833 17.742 21.686 1.00 55.19 95 VAL A CA 1
ATOM 704 C C . VAL A 1 95 ? -11.813 18.785 22.177 1.00 55.19 95 VAL A C 1
ATOM 706 O O . VAL A 1 95 ? -12.199 19.928 22.415 1.00 55.19 95 VAL A O 1
ATOM 709 N N . PRO A 1 96 ? -10.508 18.460 22.289 1.00 54.88 96 PRO A N 1
ATOM 710 C CA . PRO A 1 96 ? -9.461 19.443 22.593 1.00 54.88 96 PRO A CA 1
ATOM 711 C C . PRO A 1 96 ? -9.122 20.360 21.398 1.00 54.88 96 PRO A C 1
ATOM 713 O O . PRO A 1 96 ? -8.936 19.890 20.278 1.00 54.88 96 PRO A O 1
ATOM 716 N N . ASP A 1 97 ? -8.933 21.659 21.656 1.00 47.84 97 ASP A N 1
ATOM 717 C CA . ASP A 1 97 ? -8.813 22.739 20.651 1.00 47.84 97 ASP A CA 1
ATOM 718 C C . ASP A 1 97 ? -7.507 22.802 19.821 1.00 47.84 97 ASP A C 1
ATOM 720 O O . ASP A 1 97 ? -7.347 23.698 18.990 1.00 47.84 97 ASP A O 1
ATOM 724 N N . SER A 1 98 ? -6.530 21.905 20.004 1.00 48.16 98 SER A N 1
ATOM 725 C CA . SER A 1 98 ? -5.204 22.070 19.371 1.00 48.16 98 SER A CA 1
ATOM 726 C C . SER A 1 98 ? -4.638 20.793 18.745 1.00 48.16 98 SER A C 1
ATOM 728 O O . SER A 1 98 ? -4.265 19.842 19.425 1.00 48.16 98 SER A O 1
ATOM 730 N N . GLY A 1 99 ? -4.554 20.793 17.409 1.00 50.41 99 GLY A N 1
ATOM 731 C CA . GLY A 1 99 ? -3.917 19.739 16.616 1.00 50.41 99 GLY A CA 1
ATOM 732 C C . GLY A 1 99 ? -2.379 19.832 16.600 1.00 50.41 99 GLY A C 1
ATOM 733 O O . GLY A 1 99 ? -1.818 20.901 16.859 1.00 50.41 99 GLY A O 1
ATOM 734 N N . PRO A 1 100 ? -1.673 18.728 16.292 1.00 47.47 100 PRO A N 1
ATOM 735 C CA . PRO A 1 100 ? -0.212 18.682 16.291 1.00 47.47 100 PRO A CA 1
ATOM 736 C C . PRO A 1 100 ? 0.399 19.595 15.212 1.00 47.47 100 PRO A C 1
ATOM 738 O O . PRO A 1 100 ? -0.101 19.707 14.094 1.00 47.47 100 PRO A O 1
ATOM 741 N N . GLY A 1 101 ? 1.495 20.277 15.559 1.00 51.75 101 GLY A N 1
ATOM 742 C CA . GLY A 1 101 ? 2.152 21.259 14.692 1.00 51.75 101 GLY A CA 1
ATOM 743 C C . GLY A 1 101 ? 2.881 20.644 13.488 1.00 51.75 101 GLY A C 1
ATOM 744 O O . GLY A 1 101 ? 3.641 19.688 13.634 1.00 51.75 101 GLY A O 1
ATOM 745 N N . PHE A 1 102 ? 2.715 21.275 12.320 1.00 47.06 102 PHE A N 1
ATOM 746 C CA . PHE A 1 102 ? 3.260 20.915 10.996 1.00 47.06 102 PHE A CA 1
ATOM 747 C C . PHE A 1 102 ? 4.717 20.405 10.984 1.00 47.06 102 PHE A C 1
ATOM 749 O O . PHE A 1 102 ? 5.042 19.434 10.303 1.00 47.06 102 PHE A O 1
ATOM 756 N N . TRP A 1 103 ? 5.600 21.027 11.768 1.00 44.12 103 TRP A N 1
ATOM 757 C CA . TRP A 1 103 ? 7.028 20.691 11.812 1.00 44.12 103 TRP A CA 1
ATOM 758 C C . TRP A 1 103 ? 7.338 19.352 12.491 1.00 44.12 103 TRP A C 1
ATOM 760 O O . TRP A 1 103 ? 8.329 18.710 12.148 1.00 44.12 103 TRP A O 1
ATOM 770 N N . ARG A 1 104 ? 6.486 18.903 13.421 1.00 53.19 104 ARG A N 1
ATOM 771 C CA . ARG A 1 104 ? 6.636 17.600 14.083 1.00 53.19 104 ARG A CA 1
ATOM 772 C C . ARG A 1 104 ? 6.240 16.466 13.136 1.00 53.19 104 ARG A C 1
ATOM 774 O O . ARG A 1 104 ? 6.989 15.507 12.997 1.00 53.19 104 ARG A O 1
ATOM 781 N N . SER A 1 105 ? 5.157 16.656 12.382 1.00 47.91 105 SER A N 1
ATOM 782 C CA . SER A 1 105 ? 4.723 15.730 11.326 1.00 47.91 105 SER A CA 1
ATOM 783 C C . SER A 1 105 ? 5.749 15.591 10.194 1.00 47.91 105 SER A C 1
ATOM 785 O O . SER A 1 105 ? 5.910 14.505 9.642 1.00 47.91 105 SER A O 1
ATOM 787 N N . ALA A 1 106 ? 6.485 16.659 9.861 1.00 48.19 106 ALA A N 1
ATOM 788 C CA . ALA A 1 106 ? 7.559 16.599 8.868 1.00 48.19 106 ALA A CA 1
ATOM 789 C C . ALA A 1 106 ? 8.755 15.742 9.334 1.00 48.19 106 ALA A C 1
ATOM 791 O O . ALA A 1 106 ? 9.306 14.970 8.548 1.00 48.19 106 ALA A O 1
ATOM 792 N N . ALA A 1 107 ? 9.136 15.844 10.612 1.00 50.75 107 ALA A N 1
ATOM 793 C CA . ALA A 1 107 ? 10.209 15.036 11.195 1.00 50.75 107 ALA A CA 1
ATOM 794 C C . ALA A 1 107 ? 9.819 13.551 11.294 1.00 50.75 107 ALA A C 1
ATOM 796 O O . ALA A 1 107 ? 10.605 12.681 10.912 1.00 50.75 107 ALA A O 1
ATOM 797 N N . ASP A 1 108 ? 8.585 13.266 11.717 1.00 50.62 108 ASP A N 1
ATOM 798 C CA . ASP A 1 108 ? 8.062 11.899 11.802 1.00 50.62 108 ASP A CA 1
ATOM 799 C C . ASP A 1 108 ? 7.950 11.248 10.411 1.00 50.62 108 ASP A C 1
ATOM 801 O O . ASP A 1 108 ? 8.293 10.075 10.240 1.00 50.62 108 ASP A O 1
ATOM 805 N N . GLY A 1 109 ? 7.579 12.023 9.384 1.00 45.41 109 GLY A N 1
ATOM 806 C CA . GLY A 1 109 ? 7.563 11.567 7.991 1.00 45.41 109 GLY A CA 1
ATOM 807 C C . GLY A 1 109 ? 8.942 11.144 7.471 1.00 45.41 109 GLY A C 1
ATOM 808 O O . GLY A 1 109 ? 9.051 10.160 6.736 1.00 45.41 109 GLY A O 1
ATOM 809 N N . LEU A 1 110 ? 10.012 11.828 7.890 1.00 55.50 110 LEU A N 1
ATOM 810 C CA . LEU A 1 110 ? 11.382 11.508 7.480 1.00 55.50 110 LEU A CA 1
ATOM 811 C C . LEU A 1 110 ? 11.892 10.206 8.128 1.00 55.50 110 LEU A C 1
ATOM 813 O O . LEU A 1 110 ? 12.523 9.381 7.465 1.00 55.50 110 LEU A O 1
ATOM 817 N N . VAL A 1 111 ? 11.568 9.989 9.406 1.00 60.28 111 VAL A N 1
ATOM 818 C CA . VAL A 1 111 ? 11.882 8.747 10.139 1.00 60.28 111 VAL A CA 1
ATOM 819 C C . VAL A 1 111 ? 11.114 7.557 9.555 1.00 60.28 111 VAL A C 1
ATOM 821 O O . VAL A 1 111 ? 11.668 6.463 9.390 1.00 60.28 111 VAL A O 1
ATOM 824 N N . LEU A 1 112 ? 9.851 7.772 9.185 1.00 46.88 112 LEU A N 1
ATOM 825 C CA . LEU A 1 112 ? 9.009 6.753 8.570 1.00 46.88 112 LEU A CA 1
ATOM 826 C C . LEU A 1 112 ? 9.502 6.383 7.163 1.00 46.88 112 LEU A C 1
ATOM 828 O O . LEU A 1 112 ? 9.574 5.198 6.834 1.00 46.88 112 LEU A O 1
ATOM 832 N N . ALA A 1 113 ? 9.923 7.371 6.365 1.00 49.94 113 ALA A N 1
ATOM 833 C CA . ALA A 1 113 ? 10.533 7.148 5.055 1.00 49.94 113 ALA A CA 1
ATOM 834 C C . ALA A 1 113 ? 11.833 6.328 5.152 1.00 49.94 113 ALA A C 1
ATOM 836 O O . ALA A 1 113 ? 12.022 5.378 4.390 1.00 49.94 113 ALA A O 1
ATOM 837 N N . GLY A 1 114 ? 12.697 6.637 6.128 1.00 63.75 114 GLY A N 1
ATOM 838 C CA . GLY A 1 114 ? 13.925 5.876 6.385 1.00 63.75 114 GLY A CA 1
ATOM 839 C C . GLY A 1 114 ? 13.659 4.424 6.800 1.00 63.75 114 GLY A C 1
ATOM 840 O O . GLY A 1 114 ? 14.325 3.502 6.328 1.00 63.75 114 GLY A O 1
ATOM 841 N N . THR A 1 115 ? 12.635 4.204 7.628 1.00 57.62 115 THR A N 1
ATOM 842 C CA . THR A 1 115 ? 12.234 2.863 8.088 1.00 57.62 115 THR A CA 1
ATOM 843 C C . THR A 1 115 ? 11.607 2.039 6.958 1.00 57.62 115 THR A C 1
ATOM 845 O O . THR A 1 115 ? 11.914 0.856 6.805 1.00 57.62 115 THR A O 1
ATOM 848 N N . GLY A 1 116 ? 10.775 2.668 6.121 1.00 48.66 116 GLY A N 1
ATOM 849 C CA . GLY A 1 116 ? 10.180 2.044 4.937 1.00 48.66 116 GLY A CA 1
ATOM 850 C C . GLY A 1 116 ? 11.226 1.589 3.918 1.00 48.66 116 GLY A C 1
ATOM 851 O O . GLY A 1 116 ? 11.120 0.484 3.387 1.00 48.66 116 GLY A O 1
ATOM 852 N N . LEU A 1 117 ? 12.276 2.390 3.706 1.00 59.91 117 LEU A N 1
ATOM 853 C CA . LEU A 1 117 ? 13.388 2.042 2.819 1.00 59.91 117 LEU A CA 1
ATOM 854 C C . LEU A 1 117 ? 14.135 0.785 3.301 1.00 59.91 117 LEU A C 1
ATOM 856 O O . LEU A 1 117 ? 14.395 -0.120 2.510 1.00 59.91 117 LEU A O 1
ATOM 860 N N . LEU A 1 118 ? 14.428 0.694 4.6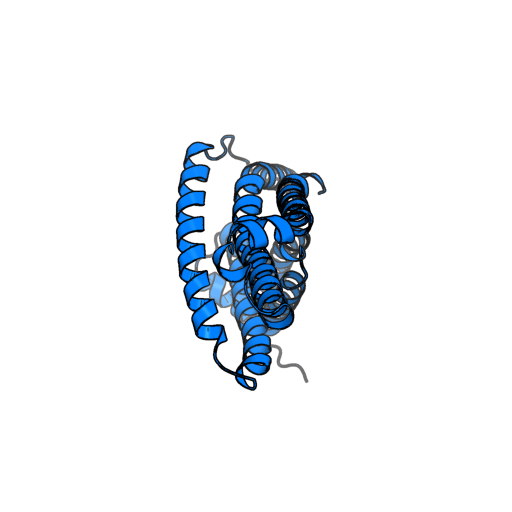02 1.00 67.00 118 LEU A N 1
ATOM 861 C CA . LEU A 1 118 ? 15.111 -0.460 5.204 1.00 67.00 118 LEU A CA 1
ATOM 862 C C . LEU A 1 118 ? 14.285 -1.750 5.113 1.00 67.00 118 LEU A C 1
ATOM 864 O O . LEU A 1 118 ? 14.809 -2.802 4.740 1.00 67.00 118 LEU A O 1
ATOM 868 N N . LEU A 1 119 ? 12.987 -1.675 5.414 1.00 55.28 119 LEU A N 1
ATOM 869 C CA . LEU A 1 119 ? 12.084 -2.825 5.321 1.00 55.28 119 LEU A CA 1
ATOM 870 C C . LEU A 1 119 ? 11.872 -3.270 3.867 1.00 55.28 119 LEU A C 1
ATOM 872 O O . LEU A 1 119 ? 11.845 -4.469 3.590 1.00 55.28 119 LEU A O 1
ATOM 876 N N . GLY A 1 120 ? 11.790 -2.318 2.934 1.00 51.31 120 GLY A N 1
ATOM 877 C CA . GLY A 1 120 ? 11.668 -2.578 1.501 1.00 51.31 120 GLY A CA 1
ATOM 878 C C . GLY A 1 120 ? 12.826 -3.397 0.934 1.00 51.31 120 GLY A C 1
ATOM 879 O O . GLY A 1 120 ? 12.606 -4.353 0.190 1.00 51.31 120 GLY A O 1
ATOM 880 N N . VAL A 1 121 ? 14.055 -3.081 1.351 1.00 68.12 121 VAL A N 1
ATOM 881 C CA . VAL A 1 121 ? 15.252 -3.851 0.982 1.00 68.12 121 VAL A CA 1
ATOM 882 C C . VAL A 1 121 ? 15.187 -5.278 1.541 1.00 68.12 121 VAL A C 1
ATOM 884 O O . VAL A 1 121 ? 15.504 -6.226 0.827 1.00 68.12 121 VAL A O 1
ATOM 887 N N . GLY A 1 122 ? 14.712 -5.467 2.777 1.00 62.19 122 GLY A N 1
ATOM 888 C CA . GLY A 1 122 ? 14.557 -6.800 3.376 1.00 62.19 122 GLY A CA 1
ATOM 889 C C . GLY A 1 122 ? 13.539 -7.686 2.647 1.00 62.19 122 GLY A C 1
ATOM 890 O O . GLY A 1 122 ? 13.784 -8.871 2.426 1.00 62.19 122 GLY A O 1
ATOM 891 N N . VAL A 1 123 ? 12.419 -7.107 2.211 1.00 51.47 123 VAL A N 1
ATOM 892 C CA . VAL A 1 123 ? 11.380 -7.820 1.447 1.00 51.47 123 VAL A CA 1
ATOM 893 C C . VAL A 1 123 ? 11.870 -8.196 0.045 1.00 51.47 123 VAL A C 1
ATOM 895 O O . VAL A 1 123 ? 11.589 -9.302 -0.414 1.00 51.47 123 VAL A O 1
ATOM 898 N N . LEU A 1 124 ? 12.654 -7.329 -0.608 1.00 54.78 124 LEU A N 1
ATOM 899 C CA . LEU A 1 124 ? 13.284 -7.618 -1.903 1.00 54.78 124 LEU A CA 1
ATOM 900 C C . LEU A 1 124 ? 14.206 -8.848 -1.820 1.00 54.78 124 LEU A C 1
ATOM 902 O O . LEU A 1 124 ? 14.205 -9.690 -2.716 1.00 54.78 124 LEU A O 1
ATOM 906 N N . VAL A 1 125 ? 14.949 -8.976 -0.718 1.00 59.53 125 VAL A N 1
ATOM 907 C CA . VAL A 1 125 ? 15.832 -10.122 -0.453 1.00 59.53 125 VAL A CA 1
ATOM 908 C C . VAL A 1 125 ? 15.030 -11.398 -0.170 1.00 59.53 125 VAL A C 1
ATOM 910 O O . VAL A 1 125 ? 15.392 -12.471 -0.645 1.00 59.53 125 VAL A O 1
ATOM 913 N N . LEU A 1 126 ? 13.914 -11.296 0.556 1.00 50.66 126 LEU A N 1
ATOM 914 C CA . LEU A 1 126 ? 13.049 -12.440 0.878 1.00 50.66 126 LEU A CA 1
ATOM 915 C C . LEU A 1 126 ? 12.203 -12.921 -0.315 1.00 50.66 126 LEU A C 1
ATOM 917 O O . LEU A 1 126 ? 11.844 -14.096 -0.377 1.00 50.66 126 LEU A O 1
ATOM 921 N N . GLY A 1 127 ? 11.924 -12.043 -1.283 1.00 47.75 127 GLY A N 1
ATOM 922 C CA . GLY A 1 127 ? 11.184 -12.355 -2.511 1.00 47.75 127 GLY A CA 1
ATOM 923 C C . GLY A 1 127 ? 11.927 -13.255 -3.509 1.00 47.75 127 GLY A C 1
ATOM 924 O O . GLY A 1 127 ? 11.331 -13.694 -4.488 1.00 47.75 127 GLY A O 1
ATOM 925 N N . LEU A 1 128 ? 13.205 -13.565 -3.259 1.00 56.16 128 LEU A N 1
ATOM 926 C CA . LEU A 1 128 ? 14.051 -14.423 -4.101 1.00 56.16 128 LEU A CA 1
ATOM 927 C C . LEU A 1 128 ? 13.827 -15.941 -3.904 1.00 56.16 128 LEU A C 1
ATOM 929 O O . LEU A 1 128 ? 14.525 -16.738 -4.529 1.00 56.16 128 LEU A O 1
ATOM 933 N N . LEU A 1 129 ? 12.871 -16.372 -3.069 1.00 50.34 129 LEU A N 1
ATOM 934 C CA . LEU A 1 129 ? 12.624 -17.793 -2.770 1.00 50.34 129 LEU A CA 1
ATOM 935 C C . LEU A 1 129 ? 11.418 -18.370 -3.556 1.00 50.34 129 LEU A C 1
ATOM 937 O O . LEU A 1 129 ? 10.284 -17.926 -3.353 1.00 5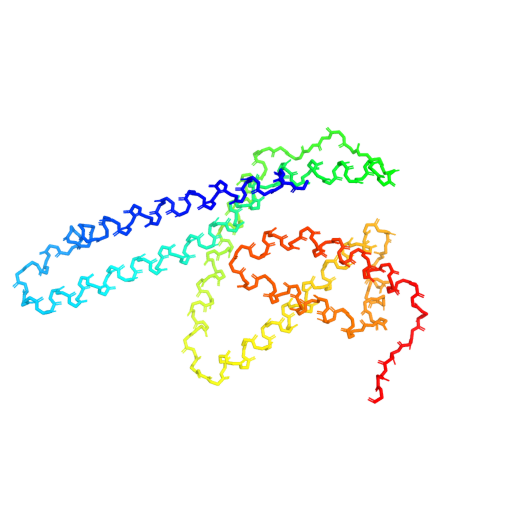0.34 129 LEU A O 1
ATOM 941 N N . PRO A 1 130 ? 11.618 -19.365 -4.450 1.00 56.84 130 PRO A N 1
ATOM 942 C CA . PRO A 1 130 ? 10.617 -19.719 -5.458 1.00 56.84 130 PRO A CA 1
ATOM 943 C C . PRO A 1 130 ? 9.489 -20.688 -5.027 1.00 56.84 130 PRO A C 1
ATOM 945 O O . PRO A 1 130 ? 9.695 -21.751 -4.442 1.00 56.84 130 PRO A O 1
ATOM 948 N N . VAL A 1 131 ? 8.286 -20.306 -5.483 1.00 56.84 131 VAL A N 1
ATOM 949 C CA . VAL A 1 131 ? 7.111 -21.073 -5.966 1.00 56.84 131 VAL A CA 1
ATOM 950 C C . VAL A 1 131 ? 6.222 -21.823 -4.962 1.00 56.84 131 VAL A C 1
ATOM 952 O O . VAL A 1 131 ? 5.007 -21.640 -5.018 1.00 56.84 131 VAL A O 1
ATOM 955 N N . VAL A 1 132 ? 6.733 -22.597 -4.000 1.00 52.66 132 VAL A N 1
ATOM 956 C CA . VAL A 1 132 ? 5.839 -23.208 -2.974 1.00 52.66 132 VAL A CA 1
ATOM 957 C C . VAL A 1 132 ? 5.576 -22.225 -1.828 1.00 52.66 132 VAL A C 1
ATOM 959 O O . VAL A 1 132 ? 4.463 -22.127 -1.308 1.00 52.66 132 VAL A O 1
ATOM 962 N N . GLY A 1 133 ? 6.581 -21.405 -1.510 1.00 52.53 133 GLY A N 1
ATOM 963 C CA . GLY A 1 133 ? 6.472 -20.318 -0.540 1.00 52.53 133 GLY A CA 1
ATOM 964 C C . GLY A 1 133 ? 5.585 -19.161 -1.000 1.00 52.53 133 GLY A C 1
ATOM 965 O O . GLY A 1 133 ? 5.138 -18.391 -0.163 1.00 52.53 133 GLY A O 1
ATOM 966 N N . THR A 1 134 ? 5.276 -19.032 -2.293 1.00 56.16 134 THR A N 1
ATOM 967 C CA . THR A 1 134 ? 4.521 -17.882 -2.817 1.00 56.16 134 THR A CA 1
ATOM 968 C C . THR A 1 134 ? 3.028 -18.001 -2.526 1.00 56.16 134 THR A C 1
ATOM 970 O O . THR A 1 134 ? 2.431 -17.059 -2.022 1.00 56.16 134 THR A O 1
ATOM 973 N N . VAL A 1 135 ? 2.422 -19.170 -2.767 1.00 64.00 135 VAL A N 1
ATOM 974 C CA . VAL A 1 135 ? 0.996 -19.396 -2.462 1.00 64.00 135 VAL A CA 1
ATOM 975 C C . VAL A 1 135 ? 0.787 -19.538 -0.958 1.00 64.00 135 VAL A C 1
ATOM 977 O O . VAL A 1 135 ? -0.074 -18.872 -0.387 1.00 64.00 135 VAL A O 1
ATOM 980 N N . VAL A 1 136 ? 1.616 -20.354 -0.298 1.00 65.00 136 VAL A N 1
ATOM 981 C CA . VAL A 1 136 ? 1.558 -20.529 1.160 1.00 65.00 136 VAL A CA 1
ATOM 982 C C . VAL A 1 136 ? 1.862 -19.209 1.869 1.00 65.00 136 VAL A C 1
ATOM 984 O O . VAL A 1 136 ? 1.152 -18.841 2.797 1.00 65.00 136 VAL A O 1
ATOM 987 N N . GLY A 1 137 ? 2.857 -18.457 1.400 1.00 66.81 137 GLY A N 1
ATOM 988 C CA . GLY A 1 137 ? 3.219 -17.148 1.939 1.00 66.81 137 GLY A CA 1
ATOM 989 C C . GLY A 1 137 ? 2.172 -16.073 1.672 1.00 66.81 137 GLY A C 1
ATOM 990 O O . GLY A 1 137 ? 1.952 -15.241 2.544 1.00 66.81 137 GLY A O 1
ATOM 991 N N . LEU A 1 138 ? 1.467 -16.105 0.538 1.00 73.56 138 LEU A N 1
ATOM 992 C CA . LEU A 1 138 ? 0.364 -15.179 0.275 1.00 73.56 138 LEU A CA 1
ATOM 993 C C . LEU A 1 138 ? -0.830 -15.472 1.186 1.00 73.56 138 LEU A C 1
ATOM 995 O O . LEU A 1 138 ? -1.350 -14.562 1.825 1.00 73.56 138 LEU A O 1
ATOM 999 N N . VAL A 1 139 ? -1.227 -16.740 1.311 1.00 79.19 139 VAL A N 1
ATOM 1000 C CA . VAL A 1 139 ? -2.341 -17.138 2.185 1.00 79.19 139 VAL A CA 1
ATOM 1001 C C . VAL A 1 139 ? -2.002 -16.863 3.649 1.00 79.19 139 VAL A C 1
ATOM 1003 O O . VAL A 1 139 ? -2.752 -16.166 4.330 1.00 79.19 139 VAL A O 1
ATOM 1006 N N . LEU A 1 140 ? -0.856 -17.348 4.136 1.00 76.00 140 LEU A N 1
ATOM 1007 C CA . LEU A 1 140 ? -0.421 -17.089 5.509 1.00 76.00 140 LEU A CA 1
ATOM 1008 C C . LEU A 1 140 ? -0.180 -15.599 5.746 1.00 76.00 140 LEU A C 1
ATOM 1010 O O . LEU A 1 140 ? -0.539 -15.095 6.804 1.00 76.00 140 LEU A O 1
ATOM 1014 N N . GLY A 1 141 ? 0.362 -14.879 4.766 1.00 75.94 141 GLY A N 1
ATOM 1015 C CA . GLY A 1 141 ? 0.588 -13.439 4.836 1.00 75.94 141 GLY A CA 1
ATOM 1016 C C . GLY A 1 141 ? -0.710 -12.658 5.005 1.00 75.94 141 GLY A C 1
ATOM 1017 O O . GLY A 1 141 ? -0.779 -11.790 5.874 1.00 75.94 141 GLY A O 1
ATOM 1018 N N . VAL A 1 142 ? -1.760 -13.002 4.253 1.00 83.31 142 VAL A N 1
ATOM 1019 C CA . VAL A 1 142 ? -3.094 -12.399 4.398 1.00 83.31 142 VAL A CA 1
ATOM 1020 C C . VAL A 1 142 ? -3.718 -12.753 5.742 1.00 83.31 142 VAL A C 1
ATOM 1022 O O . VAL A 1 142 ? -4.231 -11.873 6.428 1.00 83.31 142 VAL A O 1
ATOM 1025 N N . VAL A 1 143 ? -3.655 -14.021 6.150 1.00 85.38 143 VAL A N 1
ATOM 1026 C CA . VAL A 1 143 ? -4.269 -14.488 7.400 1.00 85.38 143 VAL A CA 1
ATOM 1027 C C . VAL A 1 143 ? -3.584 -13.871 8.620 1.00 85.38 143 VAL A C 1
ATOM 1029 O O . VAL A 1 143 ? -4.258 -13.360 9.514 1.00 85.38 143 VAL A O 1
ATOM 1032 N N . VAL A 1 144 ? -2.251 -13.873 8.660 1.00 80.56 144 VAL A N 1
ATOM 1033 C CA . VAL A 1 144 ? -1.470 -13.322 9.776 1.00 80.56 144 VAL A CA 1
ATOM 1034 C C . VAL A 1 144 ? -1.582 -11.801 9.818 1.00 80.56 144 VAL A C 1
ATOM 1036 O O . VAL A 1 144 ? -1.894 -11.260 10.880 1.00 80.56 144 VAL A O 1
ATOM 1039 N N . SER A 1 145 ? -1.395 -11.113 8.685 1.00 76.69 145 SER A N 1
ATOM 1040 C CA . SER A 1 145 ? -1.528 -9.649 8.625 1.00 76.69 145 SER A CA 1
ATOM 1041 C C . SER A 1 145 ? -2.948 -9.210 8.959 1.00 76.69 145 SER A C 1
ATOM 1043 O O . SER A 1 145 ? -3.122 -8.307 9.769 1.00 76.69 145 SER A O 1
ATOM 1045 N N . GLY A 1 146 ? -3.963 -9.905 8.438 1.00 86.75 146 GLY A N 1
ATOM 1046 C CA . GLY A 1 146 ? -5.361 -9.646 8.766 1.00 86.75 146 GLY A CA 1
ATOM 1047 C C . GLY A 1 146 ? -5.653 -9.831 10.252 1.00 86.75 146 GLY A C 1
ATOM 1048 O O . GLY A 1 146 ? -6.273 -8.967 10.868 1.00 86.75 146 GLY A O 1
ATOM 1049 N N . ARG A 1 147 ? -5.144 -10.903 10.875 1.00 89.00 147 ARG A N 1
ATOM 1050 C CA . ARG A 1 147 ? -5.300 -11.127 12.322 1.00 89.00 147 ARG A CA 1
ATOM 1051 C C . ARG A 1 147 ? -4.668 -10.009 13.152 1.00 89.00 147 ARG A C 1
ATOM 1053 O O . ARG A 1 147 ? -5.268 -9.576 14.133 1.00 89.00 147 ARG A O 1
ATOM 1060 N N . LEU A 1 148 ? -3.463 -9.570 12.787 1.00 86.44 148 LEU A N 1
ATOM 1061 C CA . LEU A 1 148 ? -2.760 -8.482 13.472 1.00 86.44 148 LEU A CA 1
ATOM 1062 C C . LEU A 1 148 ? -3.484 -7.146 13.283 1.00 86.44 148 LEU A C 1
ATOM 1064 O O . LEU A 1 148 ? -3.696 -6.431 14.257 1.00 86.44 148 LEU A O 1
ATOM 1068 N N . LEU A 1 149 ? -3.925 -6.854 12.058 1.00 87.44 149 LEU A N 1
ATOM 1069 C CA . LEU A 1 149 ? -4.679 -5.651 11.721 1.00 87.44 149 LEU A CA 1
ATOM 1070 C C . LEU A 1 149 ? -5.995 -5.576 12.503 1.00 87.44 149 LEU A C 1
ATOM 1072 O O . LEU A 1 149 ? -6.290 -4.550 13.110 1.00 87.44 149 LEU A O 1
ATOM 1076 N N . ALA A 1 150 ? -6.760 -6.668 12.545 1.00 90.38 150 ALA A N 1
ATOM 1077 C CA . ALA A 1 150 ? -7.981 -6.740 13.342 1.00 90.38 150 ALA A CA 1
ATOM 1078 C C . ALA A 1 150 ? -7.705 -6.543 14.833 1.00 90.38 150 ALA A C 1
ATOM 1080 O O . ALA A 1 150 ? -8.394 -5.757 15.479 1.00 90.38 150 ALA A O 1
ATOM 1081 N N . ALA A 1 151 ? -6.693 -7.228 15.375 1.00 90.06 151 ALA A N 1
ATOM 1082 C CA . ALA A 1 151 ? -6.331 -7.098 16.780 1.00 90.06 151 ALA A CA 1
ATOM 1083 C C . ALA A 1 151 ? -5.950 -5.654 17.134 1.00 90.06 151 ALA A C 1
ATOM 1085 O O . ALA A 1 151 ? -6.401 -5.159 18.162 1.00 90.06 151 ALA A O 1
ATOM 1086 N N . GLU A 1 152 ? -5.185 -4.971 16.283 1.00 91.38 152 GLU A N 1
ATOM 1087 C CA . GLU A 1 152 ? -4.800 -3.569 16.468 1.00 91.38 152 GLU A CA 1
ATOM 1088 C C . GLU A 1 152 ? -6.019 -2.636 16.413 1.00 91.38 152 GLU A C 1
ATOM 1090 O O . GLU A 1 152 ? -6.262 -1.877 17.352 1.00 91.38 152 GLU A O 1
ATOM 1095 N N . LEU A 1 153 ? -6.833 -2.719 15.353 1.00 88.31 153 LEU A N 1
ATOM 1096 C CA . LEU A 1 153 ? -7.984 -1.828 15.160 1.00 88.31 153 LEU A CA 1
ATOM 1097 C C . LEU A 1 153 ? -9.039 -1.993 16.262 1.00 88.31 153 LEU A C 1
ATOM 1099 O O . LEU A 1 153 ? -9.519 -1.007 16.822 1.00 88.31 153 LEU A O 1
ATOM 1103 N N . VAL A 1 154 ? -9.374 -3.237 16.611 1.00 91.81 154 VAL A N 1
ATOM 1104 C CA . VAL A 1 154 ? -10.335 -3.536 17.681 1.00 91.81 154 VAL A CA 1
ATOM 1105 C C . VAL A 1 154 ? -9.751 -3.147 19.042 1.00 91.81 154 VAL A C 1
ATOM 1107 O O . VAL A 1 154 ? -10.463 -2.578 19.868 1.00 91.81 154 VAL A O 1
ATOM 1110 N N . SER A 1 155 ? -8.450 -3.367 19.277 1.00 89.19 155 SER A N 1
ATOM 1111 C CA . SER A 1 155 ? -7.798 -2.936 20.522 1.00 89.19 155 SER A CA 1
ATOM 1112 C C . SER A 1 155 ? -7.843 -1.429 20.707 1.00 89.19 155 SER A C 1
ATOM 1114 O O . SER A 1 155 ? -8.116 -0.994 21.819 1.00 89.19 155 SER A O 1
ATOM 1116 N N . ARG A 1 156 ? -7.633 -0.631 19.652 1.00 88.19 156 ARG A N 1
ATOM 1117 C CA . ARG A 1 156 ? -7.752 0.835 19.736 1.00 88.19 156 ARG A CA 1
ATOM 1118 C C . ARG A 1 156 ? -9.164 1.271 20.118 1.00 88.19 156 ARG A C 1
ATOM 1120 O O . ARG A 1 156 ? -9.326 2.140 20.968 1.00 88.19 156 ARG A O 1
ATOM 1127 N N . ALA A 1 157 ? -10.187 0.622 19.560 1.00 86.69 157 ALA A N 1
ATOM 1128 C CA . ALA A 1 157 ? -11.576 0.888 19.933 1.00 86.69 157 ALA A CA 1
ATOM 1129 C C . ALA A 1 157 ? -11.878 0.518 21.402 1.00 86.69 157 ALA A C 1
ATOM 1131 O O . ALA A 1 157 ? -12.664 1.196 22.065 1.00 86.69 157 ALA A O 1
ATOM 1132 N N . LEU A 1 158 ? -11.270 -0.548 21.928 1.00 86.69 158 LEU A N 1
ATOM 1133 C CA . LEU A 1 158 ? -11.391 -0.945 23.336 1.00 86.69 158 LEU A CA 1
ATOM 1134 C C . LEU A 1 158 ? -10.562 -0.040 24.268 1.00 86.69 158 LEU A C 1
ATOM 1136 O O . LEU A 1 158 ? -10.992 0.277 25.372 1.00 86.69 158 LEU A O 1
ATOM 1140 N N . GLU A 1 159 ? -9.397 0.420 23.822 1.00 88.44 159 GLU A N 1
ATOM 1141 C CA . GLU A 1 159 ? -8.535 1.355 24.552 1.00 88.44 159 GLU A CA 1
ATOM 1142 C C . GLU A 1 159 ? -9.200 2.719 24.731 1.00 88.44 159 GLU A C 1
ATOM 1144 O O . GLU A 1 159 ? -9.178 3.262 25.832 1.00 88.44 15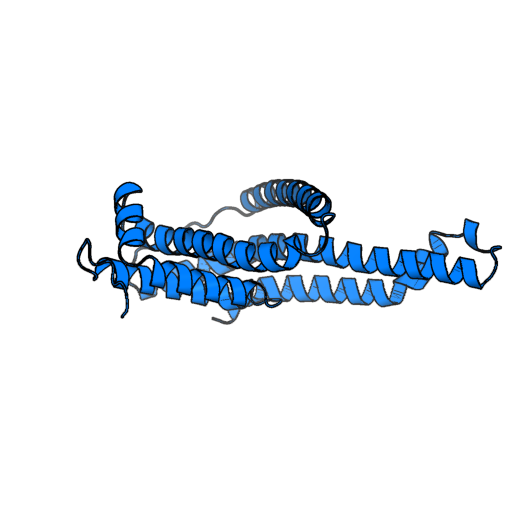9 GLU A O 1
ATOM 1149 N N . ALA A 1 160 ? -9.900 3.211 23.705 1.00 82.19 160 ALA A N 1
ATOM 1150 C CA . ALA A 1 160 ? -10.738 4.407 23.803 1.00 82.19 160 ALA A CA 1
ATOM 1151 C C . ALA A 1 160 ? -11.853 4.284 24.866 1.00 82.19 160 ALA A C 1
ATOM 1153 O O . ALA A 1 160 ? -12.373 5.287 25.340 1.00 82.19 160 ALA A O 1
ATOM 1154 N N . ARG A 1 161 ? -12.202 3.056 25.278 1.00 86.06 161 ARG A N 1
ATOM 1155 C CA . ARG A 1 161 ? -13.163 2.759 26.356 1.00 86.06 161 ARG A CA 1
ATOM 1156 C C . ARG A 1 161 ? -12.490 2.489 27.710 1.00 86.06 161 ARG A C 1
ATOM 1158 O O . ARG A 1 161 ? -13.152 2.029 28.634 1.00 86.06 161 ARG A O 1
ATOM 1165 N N . GLY A 1 162 ? -11.184 2.737 27.830 1.00 86.50 162 GLY A N 1
ATOM 1166 C CA . GLY A 1 162 ? -10.431 2.614 29.080 1.00 86.50 162 GLY A CA 1
ATOM 1167 C C . GLY A 1 162 ? -10.020 1.188 29.464 1.00 86.50 162 GLY A C 1
ATOM 1168 O O . GLY A 1 162 ? -9.569 0.979 30.587 1.00 86.50 162 GLY A O 1
ATOM 1169 N N . LEU A 1 163 ? -10.158 0.201 28.569 1.00 88.44 163 LEU A N 1
ATOM 1170 C CA . LEU A 1 163 ? -9.739 -1.177 28.853 1.00 88.44 163 LEU A CA 1
ATOM 1171 C C . LEU A 1 163 ? -8.212 -1.311 28.818 1.00 88.44 163 LEU A C 1
ATOM 1173 O O . LEU A 1 163 ? -7.557 -0.897 27.855 1.00 88.44 163 LEU A O 1
ATOM 1177 N N . ASP A 1 164 ? -7.653 -1.951 29.845 1.00 90.31 164 ASP A N 1
ATOM 1178 C CA . ASP A 1 164 ? -6.229 -2.260 29.931 1.00 90.31 164 ASP A CA 1
ATOM 1179 C C . ASP A 1 164 ? -5.826 -3.413 28.989 1.00 90.31 164 ASP A C 1
ATOM 1181 O O . ASP A 1 164 ? -6.656 -4.084 28.372 1.00 90.31 164 ASP A O 1
ATOM 1185 N N . ARG A 1 165 ? -4.519 -3.659 28.839 1.00 85.12 165 ARG A N 1
ATOM 1186 C CA . ARG A 1 165 ? -4.026 -4.679 27.894 1.00 85.12 165 ARG A CA 1
ATOM 1187 C C . ARG A 1 165 ? -4.559 -6.084 28.192 1.00 85.12 165 ARG A C 1
ATOM 1189 O O . ARG A 1 165 ? -4.796 -6.836 27.248 1.00 85.12 165 ARG A O 1
ATOM 1196 N N . ALA A 1 166 ? -4.732 -6.432 29.468 1.00 88.81 166 ALA A N 1
ATOM 1197 C CA . ALA A 1 166 ? -5.212 -7.748 29.874 1.00 88.81 166 ALA A CA 1
ATOM 1198 C C . ALA A 1 166 ? -6.687 -7.936 29.493 1.00 88.81 166 ALA A C 1
ATOM 1200 O O . ALA A 1 166 ? -7.027 -8.919 28.832 1.00 88.81 166 ALA A O 1
ATOM 1201 N N . ALA A 1 167 ? -7.539 -6.956 29.803 1.00 87.00 167 ALA A N 1
ATOM 1202 C CA . ALA A 1 167 ? -8.952 -6.996 29.455 1.00 87.00 167 ALA A CA 1
ATOM 1203 C C . ALA A 1 167 ? -9.173 -6.960 27.934 1.00 87.00 167 ALA A C 1
ATOM 1205 O O . ALA A 1 167 ? -10.016 -7.689 27.411 1.00 87.00 167 ALA A O 1
ATOM 1206 N N . ARG A 1 168 ? -8.370 -6.189 27.184 1.00 90.75 168 ARG A N 1
ATOM 1207 C CA . ARG A 1 168 ? -8.419 -6.190 25.708 1.00 90.75 168 ARG A CA 1
ATOM 1208 C C . ARG A 1 168 ? -8.120 -7.572 25.123 1.00 90.75 168 ARG A C 1
ATOM 1210 O O . ARG A 1 168 ? -8.820 -8.017 24.213 1.00 90.75 168 ARG A O 1
ATOM 1217 N N . ALA A 1 169 ? -7.110 -8.262 25.654 1.00 88.44 169 ALA A N 1
ATOM 1218 C CA . ALA A 1 169 ? -6.753 -9.608 25.211 1.00 88.44 169 ALA A CA 1
ATOM 1219 C C . ALA A 1 169 ? -7.857 -10.636 25.514 1.00 88.44 169 ALA A C 1
ATOM 1221 O O . ALA A 1 169 ? -8.108 -11.518 24.691 1.00 88.44 169 ALA A O 1
ATOM 1222 N N . GLU A 1 170 ? -8.541 -10.506 26.655 1.00 90.56 170 GLU A N 1
ATOM 1223 C CA . GLU A 1 170 ? -9.692 -11.346 26.998 1.00 90.56 170 GLU A CA 1
ATOM 1224 C C . GLU A 1 170 ? -10.850 -11.140 26.012 1.00 90.56 170 GLU A C 1
ATOM 1226 O O . GLU A 1 170 ? -11.364 -12.112 25.458 1.00 90.56 170 GLU A O 1
ATOM 1231 N N . VAL A 1 171 ? -11.219 -9.884 25.733 1.00 89.31 171 VAL A N 1
ATOM 1232 C CA . VAL A 1 171 ? -12.330 -9.535 24.829 1.00 89.31 171 VAL A CA 1
ATOM 1233 C C . VAL A 1 171 ? -12.067 -10.026 23.403 1.00 89.31 171 VAL A C 1
ATOM 1235 O O . VAL A 1 171 ? -12.935 -10.660 22.804 1.00 89.31 171 VAL A O 1
ATOM 1238 N N . LEU A 1 172 ? -10.852 -9.836 22.879 1.00 89.81 172 LEU A N 1
ATOM 1239 C CA . LEU A 1 172 ? -10.438 -10.389 21.579 1.00 89.81 172 LEU A CA 1
ATOM 1240 C C . LEU A 1 172 ? -10.458 -11.926 21.544 1.00 89.81 172 LEU A C 1
ATOM 1242 O O . LEU A 1 172 ? -10.539 -12.531 20.474 1.00 89.81 172 LEU A O 1
ATOM 1246 N N . GLY A 1 173 ? -10.358 -12.569 22.707 1.00 88.25 173 GLY A N 1
ATOM 1247 C CA . GLY A 1 173 ? -10.430 -14.015 22.858 1.00 88.25 173 GLY A CA 1
ATOM 1248 C C . GLY A 1 173 ? -11.847 -14.589 22.835 1.00 88.25 173 GLY A C 1
ATOM 1249 O O . GLY A 1 173 ? -11.967 -15.804 22.673 1.00 88.25 173 GLY A O 1
ATOM 1250 N N . ARG A 1 174 ? -12.892 -13.758 22.974 1.00 89.94 174 ARG A N 1
ATOM 1251 C CA . ARG A 1 174 ? -14.293 -14.210 23.071 1.00 89.94 174 ARG A CA 1
ATOM 1252 C C . ARG A 1 174 ? -14.825 -14.784 21.763 1.00 89.94 174 ARG A C 1
ATOM 1254 O O . ARG A 1 174 ? -15.501 -15.803 21.797 1.00 89.94 174 ARG A O 1
ATOM 1261 N N . ASP A 1 175 ? -14.446 -14.201 20.627 1.00 90.88 175 ASP A N 1
ATOM 1262 C CA . ASP A 1 175 ? -14.744 -14.752 19.302 1.00 90.88 175 ASP A CA 1
ATOM 1263 C C . ASP A 1 175 ? -13.567 -14.553 18.338 1.00 90.88 175 ASP A C 1
ATOM 1265 O O . ASP A 1 175 ? -13.478 -13.597 17.563 1.00 90.88 175 ASP A O 1
ATOM 1269 N N . ARG A 1 176 ? -12.626 -15.501 18.383 1.00 90.50 176 ARG A N 1
ATOM 1270 C CA . ARG A 1 176 ? -11.441 -15.487 17.512 1.00 90.50 176 ARG A CA 1
ATOM 1271 C C . ARG A 1 176 ? -11.796 -15.659 16.034 1.00 90.50 176 ARG A C 1
ATOM 1273 O O . ARG A 1 176 ? -11.006 -15.240 15.190 1.00 90.50 176 ARG A O 1
ATOM 1280 N N . GLY A 1 177 ? -12.939 -16.278 15.729 1.00 90.88 177 GLY A N 1
ATOM 1281 C CA . GLY A 1 177 ? -13.409 -16.490 14.364 1.00 90.88 177 GLY A CA 1
ATOM 1282 C C . GLY A 1 177 ? -13.860 -15.178 13.736 1.00 90.88 177 GLY A C 1
ATOM 1283 O O . GLY A 1 177 ? -13.368 -14.819 12.668 1.00 90.88 177 GLY A O 1
ATOM 1284 N N . ALA A 1 178 ? -14.705 -14.421 14.439 1.00 90.56 178 ALA A N 1
ATOM 1285 C CA . ALA A 1 178 ? -15.159 -13.105 13.998 1.00 90.56 178 ALA A CA 1
ATOM 1286 C C . ALA A 1 178 ? -13.997 -12.111 13.847 1.00 90.56 178 ALA A C 1
ATOM 1288 O O . ALA A 1 178 ? -13.891 -11.437 12.821 1.00 90.56 178 ALA A O 1
ATOM 1289 N N . VAL A 1 179 ? -13.073 -12.070 14.818 1.00 93.44 179 VAL A N 1
ATOM 1290 C CA . VAL A 1 179 ? -11.876 -11.207 14.756 1.00 93.44 179 VAL A CA 1
ATOM 1291 C C . VAL A 1 179 ? -10.996 -11.561 13.557 1.00 93.44 179 VAL A C 1
ATOM 1293 O O . VAL A 1 179 ? -10.552 -10.671 12.830 1.00 93.44 179 VAL A O 1
ATOM 1296 N N . LEU A 1 180 ? -10.759 -12.855 13.316 1.00 92.94 180 LEU A N 1
ATOM 1297 C CA . LEU A 1 180 ? -9.969 -13.299 12.172 1.00 92.94 180 LEU A CA 1
ATOM 1298 C C . LEU A 1 180 ? -10.674 -12.991 10.846 1.00 92.94 180 LEU A C 1
ATOM 1300 O O . LEU A 1 180 ? -10.033 -12.480 9.934 1.00 92.94 180 LEU A O 1
ATOM 1304 N N . GLY A 1 181 ? -11.975 -13.269 10.744 1.00 93.00 181 GLY A N 1
ATOM 1305 C CA . GLY A 1 181 ? -12.770 -13.025 9.541 1.00 93.00 181 GLY A CA 1
ATOM 1306 C C . GLY A 1 181 ? -12.798 -11.547 9.158 1.00 93.00 181 GLY A C 1
ATOM 1307 O O . GLY A 1 181 ? -12.486 -11.203 8.019 1.00 93.00 181 GLY A O 1
ATOM 1308 N N . PHE A 1 182 ? -13.070 -10.667 10.127 1.00 95.62 182 PHE A N 1
ATOM 1309 C CA . PHE A 1 182 ? -12.998 -9.216 9.941 1.00 95.62 182 PHE A CA 1
ATOM 1310 C C . PHE A 1 182 ? -11.615 -8.779 9.439 1.00 95.62 182 PHE A C 1
ATOM 1312 O O . PHE A 1 182 ? -11.506 -8.035 8.460 1.00 95.62 182 PHE A O 1
ATOM 1319 N N . GLY A 1 183 ? -10.554 -9.286 10.068 1.00 91.62 183 GLY A N 1
ATOM 1320 C CA . GLY A 1 183 ? -9.178 -8.985 9.694 1.00 91.62 183 GLY A CA 1
ATOM 1321 C C . GLY A 1 183 ? -8.809 -9.442 8.291 1.00 91.62 183 GLY A C 1
ATOM 1322 O O . GLY A 1 183 ? -8.225 -8.675 7.532 1.00 91.62 183 GLY A O 1
ATOM 1323 N N . VAL A 1 184 ? -9.176 -10.671 7.925 1.00 94.00 184 VAL A N 1
ATOM 1324 C CA . VAL A 1 184 ? -8.907 -11.245 6.600 1.00 94.00 184 VAL A CA 1
ATOM 1325 C C . VAL A 1 184 ? -9.648 -10.477 5.513 1.00 94.00 184 VAL A C 1
ATOM 1327 O O . VAL A 1 184 ? -9.027 -10.106 4.523 1.00 94.00 184 VAL A O 1
ATOM 1330 N N . VAL A 1 185 ? -10.941 -10.187 5.691 1.00 94.06 185 VAL A N 1
ATOM 1331 C CA . VAL A 1 185 ? -11.715 -9.415 4.703 1.00 94.06 185 VAL A CA 1
ATOM 1332 C C . VAL A 1 185 ? -11.128 -8.015 4.539 1.00 94.06 185 VAL A C 1
ATOM 1334 O O . VAL A 1 185 ? -10.881 -7.585 3.415 1.00 94.06 185 VAL A O 1
ATOM 1337 N N . THR A 1 186 ? -10.812 -7.337 5.645 1.00 88.38 186 THR A N 1
ATOM 1338 C CA . THR A 1 186 ? -10.172 -6.013 5.610 1.00 88.38 186 THR A CA 1
ATOM 1339 C C . THR A 1 186 ? -8.823 -6.068 4.893 1.00 88.38 186 THR A C 1
ATOM 1341 O O . THR A 1 186 ? -8.545 -5.246 4.021 1.00 88.38 186 THR A O 1
ATOM 1344 N N . GLN A 1 187 ? -8.000 -7.073 5.199 1.00 88.88 187 GLN A N 1
ATOM 1345 C CA . GLN A 1 187 ? -6.696 -7.262 4.575 1.00 88.88 187 GLN A CA 1
ATOM 1346 C C . GLN A 1 187 ? -6.809 -7.545 3.073 1.00 88.88 187 GLN A C 1
ATOM 1348 O O . GLN A 1 187 ? -6.036 -6.993 2.295 1.00 88.88 187 GLN A O 1
ATOM 1353 N N . LEU A 1 188 ? -7.774 -8.364 2.649 1.00 88.88 188 LEU A N 1
ATOM 1354 C CA . LEU A 1 188 ? -8.046 -8.623 1.233 1.00 88.88 188 LEU A CA 1
ATOM 1355 C C . LEU A 1 188 ? -8.486 -7.349 0.509 1.00 88.88 188 LEU A C 1
ATOM 1357 O O . LEU A 1 188 ? -8.008 -7.070 -0.587 1.00 88.88 188 LEU A O 1
ATOM 1361 N N . CYS A 1 189 ? -9.335 -6.536 1.137 1.00 85.06 189 CYS A N 1
ATOM 1362 C CA . CYS A 1 189 ? -9.702 -5.230 0.606 1.00 85.06 189 CYS A CA 1
ATOM 1363 C C . CYS A 1 189 ? -8.487 -4.296 0.486 1.00 85.06 189 CYS A C 1
ATOM 1365 O O . CYS A 1 189 ? -8.395 -3.543 -0.478 1.00 85.06 189 CYS A O 1
ATOM 1367 N N . PHE A 1 190 ? -7.530 -4.367 1.415 1.00 81.94 190 PHE A N 1
ATOM 1368 C CA . PHE A 1 190 ? -6.302 -3.564 1.374 1.00 81.94 190 PHE A CA 1
ATOM 1369 C C . PHE A 1 190 ? -5.325 -4.007 0.277 1.00 81.94 190 PHE A C 1
ATOM 1371 O O . PHE A 1 190 ? -4.501 -3.199 -0.147 1.00 81.94 190 PHE A O 1
ATOM 1378 N N . LEU A 1 191 ? -5.421 -5.252 -0.206 1.00 76.81 191 LEU A N 1
ATOM 1379 C CA . LEU A 1 191 ? -4.636 -5.724 -1.352 1.00 76.81 191 LEU A CA 1
ATOM 1380 C C . LEU A 1 191 ? -5.102 -5.120 -2.681 1.00 76.81 191 LEU A C 1
ATOM 1382 O O . LEU A 1 191 ? -4.324 -5.080 -3.634 1.00 76.81 191 LEU A O 1
ATOM 1386 N N . VAL A 1 192 ? -6.352 -4.656 -2.767 1.00 75.44 192 VAL A N 1
ATOM 1387 C CA . VAL A 1 192 ? -6.833 -3.938 -3.950 1.00 75.44 192 VAL A CA 1
ATOM 1388 C C . VAL A 1 192 ? -6.115 -2.586 -4.008 1.00 75.44 192 VAL A C 1
ATOM 1390 O O . VAL A 1 192 ? -6.084 -1.880 -2.997 1.00 75.44 192 VAL A O 1
ATOM 1393 N N . PRO A 1 193 ? -5.552 -2.175 -5.160 1.00 60.16 193 PRO A N 1
ATOM 1394 C CA . PRO A 1 193 ? -4.978 -0.841 -5.305 1.00 60.16 193 PRO A CA 1
ATOM 1395 C C . PRO A 1 193 ? -5.975 0.239 -4.865 1.00 60.16 193 PRO A C 1
ATOM 1397 O O . PRO A 1 193 ? -7.140 0.197 -5.251 1.00 60.16 193 PRO A O 1
ATOM 1400 N N . LEU A 1 194 ? -5.526 1.188 -4.032 1.00 62.47 194 LEU A N 1
ATOM 1401 C CA . LEU A 1 194 ? -6.356 2.214 -3.361 1.00 62.47 194 LEU A CA 1
ATOM 1402 C C . LEU A 1 194 ? -7.387 1.683 -2.349 1.00 62.47 194 LEU A C 1
ATOM 1404 O O . LEU A 1 194 ? -8.023 2.474 -1.650 1.00 62.47 194 LEU A O 1
ATOM 1408 N N . GLY A 1 195 ? -7.517 0.365 -2.209 1.00 71.38 195 GLY A N 1
ATOM 1409 C CA . GLY A 1 195 ? -8.440 -0.286 -1.293 1.00 71.38 195 GLY A CA 1
ATOM 1410 C C . GLY A 1 195 ? -8.162 0.079 0.157 1.00 71.38 195 GLY A C 1
ATOM 1411 O O . GLY A 1 195 ? -9.093 0.419 0.873 1.00 71.38 195 GLY A O 1
ATOM 1412 N N . ALA A 1 196 ? -6.894 0.150 0.575 1.00 72.31 196 ALA A N 1
ATOM 1413 C CA . ALA A 1 196 ? -6.546 0.588 1.928 1.00 72.31 196 ALA A CA 1
ATOM 1414 C C . ALA A 1 196 ? -7.079 1.993 2.256 1.00 72.31 196 ALA A C 1
ATOM 1416 O O . ALA A 1 196 ? -7.656 2.198 3.317 1.00 72.31 196 ALA A O 1
ATOM 1417 N N . VAL A 1 197 ? -6.967 2.946 1.326 1.00 69.44 197 VAL A N 1
ATOM 1418 C CA . VAL A 1 197 ? -7.454 4.322 1.526 1.00 69.44 197 VAL A CA 1
ATOM 1419 C C . VAL A 1 197 ? -8.980 4.356 1.603 1.00 69.44 197 VAL A C 1
ATOM 1421 O O . VAL A 1 197 ? -9.540 4.989 2.495 1.00 69.44 197 VAL A O 1
ATOM 1424 N N . ALA A 1 198 ? -9.659 3.667 0.685 1.00 74.12 198 ALA A N 1
ATOM 1425 C CA . ALA A 1 198 ? -11.118 3.655 0.631 1.00 74.12 198 ALA A CA 1
ATOM 1426 C C . ALA A 1 198 ? -11.748 2.889 1.807 1.00 74.12 198 ALA A C 1
ATOM 1428 O O . ALA A 1 198 ? -12.808 3.265 2.304 1.00 74.12 198 ALA A O 1
ATOM 1429 N N . VAL A 1 199 ? -11.097 1.813 2.252 1.00 83.06 199 VAL A N 1
ATOM 1430 C CA . VAL A 1 199 ? -11.655 0.845 3.202 1.00 83.06 199 VAL A CA 1
ATOM 1431 C C . VAL A 1 199 ? -11.248 1.169 4.635 1.00 83.06 199 VAL A C 1
ATOM 1433 O O . VAL A 1 199 ? -11.979 0.792 5.543 1.00 83.06 199 VAL A O 1
ATOM 1436 N N . MET A 1 200 ? -10.159 1.911 4.880 1.00 83.94 200 MET A N 1
ATOM 1437 C CA . MET A 1 200 ? -9.719 2.245 6.243 1.00 83.94 200 MET A CA 1
ATOM 1438 C C . MET A 1 200 ? -10.824 2.894 7.104 1.00 83.94 200 MET A C 1
ATOM 1440 O O . MET A 1 200 ? -11.035 2.411 8.216 1.00 83.94 200 MET A O 1
ATOM 1444 N N . PRO A 1 201 ? -11.599 3.900 6.640 1.00 76.81 201 PRO A N 1
ATOM 1445 C CA . PRO A 1 201 ? -12.685 4.465 7.449 1.00 76.81 201 PRO A CA 1
ATOM 1446 C C . PRO A 1 201 ? -13.762 3.428 7.801 1.00 76.81 201 PRO A C 1
ATOM 1448 O O . PRO A 1 201 ? -14.228 3.367 8.939 1.00 76.81 201 PRO A O 1
ATOM 1451 N N . ALA A 1 202 ? -14.115 2.567 6.842 1.00 84.38 202 ALA A N 1
ATOM 1452 C CA . ALA A 1 202 ? -15.067 1.480 7.052 1.00 84.38 202 ALA A CA 1
ATOM 1453 C C . ALA A 1 202 ? -14.510 0.403 7.998 1.00 84.38 202 ALA A C 1
ATOM 1455 O O . ALA A 1 202 ? -15.250 -0.130 8.819 1.00 84.38 202 ALA A O 1
ATOM 1456 N N . ALA A 1 203 ? -13.208 0.119 7.935 1.00 87.50 203 ALA A N 1
ATOM 1457 C CA . ALA A 1 203 ? -12.526 -0.816 8.820 1.00 87.50 203 ALA A CA 1
ATOM 1458 C C . ALA A 1 203 ? -12.487 -0.299 10.262 1.00 87.50 203 ALA A C 1
ATOM 1460 O O . ALA A 1 203 ? -12.755 -1.056 11.186 1.00 87.50 203 ALA A O 1
ATOM 1461 N N . VAL A 1 204 ? -12.227 0.993 10.478 1.00 83.75 204 VAL A N 1
ATOM 1462 C CA . VAL A 1 204 ? -12.274 1.601 11.819 1.00 83.75 204 VAL A CA 1
ATOM 1463 C C . VAL A 1 204 ? -13.698 1.559 12.389 1.00 83.75 204 VAL A C 1
ATOM 1465 O O . VAL A 1 204 ? -13.893 1.159 13.542 1.00 83.75 204 VAL A O 1
ATOM 1468 N N . ALA A 1 205 ? -14.707 1.896 11.579 1.00 84.38 205 ALA A N 1
ATOM 1469 C CA . ALA A 1 205 ? -16.110 1.784 11.980 1.00 84.38 205 ALA A CA 1
ATOM 1470 C C . ALA A 1 205 ? -16.491 0.328 12.307 1.00 84.38 205 ALA A C 1
ATOM 1472 O O . ALA A 1 205 ? -17.044 0.050 13.372 1.00 84.38 205 ALA A O 1
ATOM 1473 N N . GLY A 1 206 ? -16.116 -0.614 11.439 1.00 89.25 206 GLY A N 1
ATOM 1474 C CA . GLY A 1 206 ? -16.351 -2.045 11.617 1.00 89.25 206 GLY A CA 1
ATOM 1475 C C . GLY A 1 206 ? -15.649 -2.617 12.849 1.00 89.25 206 GLY A C 1
ATOM 1476 O O . GLY A 1 206 ? -16.264 -3.357 13.608 1.00 89.25 206 GLY A O 1
ATOM 1477 N N . ALA A 1 207 ? -14.407 -2.214 13.120 1.00 90.69 207 ALA A N 1
ATOM 1478 C CA . ALA A 1 207 ? -13.682 -2.605 14.326 1.00 90.69 207 ALA A CA 1
ATOM 1479 C C . ALA A 1 207 ? -14.364 -2.083 15.597 1.00 90.69 207 ALA A C 1
ATOM 1481 O O . ALA A 1 207 ? -14.396 -2.775 16.611 1.00 90.69 207 ALA A O 1
ATOM 1482 N N . THR A 1 208 ? -14.954 -0.887 15.536 1.00 88.62 208 THR A N 1
ATOM 1483 C CA . THR A 1 208 ? -15.714 -0.308 16.651 1.00 88.62 208 THR A CA 1
ATOM 1484 C C . THR A 1 208 ? -17.016 -1.069 16.905 1.00 88.62 208 THR A C 1
ATOM 1486 O O . THR A 1 208 ? -17.363 -1.307 18.064 1.00 88.62 208 THR A O 1
ATOM 1489 N N . MET A 1 209 ? -17.720 -1.480 15.844 1.00 91.69 209 MET A N 1
ATOM 1490 C CA . MET A 1 209 ? -18.909 -2.335 15.944 1.00 91.69 209 MET A CA 1
ATOM 1491 C C . MET A 1 209 ? -18.550 -3.717 16.495 1.00 91.69 209 MET A C 1
ATOM 1493 O O . MET A 1 209 ? -19.137 -4.154 17.479 1.00 91.69 209 MET A O 1
ATOM 1497 N N . LEU A 1 210 ? -17.509 -4.348 15.948 1.00 92.88 210 LEU A N 1
ATOM 1498 C CA . LEU A 1 210 ? -17.028 -5.649 16.403 1.00 92.88 210 LEU A CA 1
ATOM 1499 C C . LEU A 1 210 ? -16.583 -5.609 17.871 1.00 92.88 210 LEU A C 1
ATOM 1501 O O . LEU A 1 210 ? -16.918 -6.502 18.639 1.00 92.88 210 LEU A O 1
ATOM 1505 N N . ALA A 1 211 ? -15.882 -4.555 18.298 1.00 92.44 211 ALA A N 1
ATOM 1506 C CA . ALA A 1 211 ? -15.516 -4.362 19.701 1.00 92.44 211 ALA A CA 1
ATOM 1507 C C . ALA A 1 211 ? -16.750 -4.341 20.618 1.00 92.44 211 ALA A C 1
ATOM 1509 O O . ALA A 1 211 ? -16.727 -4.924 21.701 1.00 92.44 211 ALA A O 1
ATOM 1510 N N . ARG A 1 212 ? -17.833 -3.685 20.185 1.00 92.19 212 ARG A N 1
ATOM 1511 C CA . ARG A 1 212 ? -19.095 -3.632 20.927 1.00 92.19 212 ARG A CA 1
ATOM 1512 C C . ARG A 1 212 ? -19.757 -5.007 21.001 1.00 92.19 212 ARG A C 1
ATOM 1514 O O . ARG A 1 212 ? -20.137 -5.424 22.092 1.00 92.19 212 ARG A O 1
ATOM 1521 N N . ASP A 1 213 ? -19.835 -5.725 19.887 1.00 93.12 213 ASP A N 1
ATOM 1522 C CA . ASP A 1 213 ? -20.427 -7.066 19.842 1.00 93.12 213 ASP A CA 1
ATOM 1523 C C . ASP A 1 213 ? -19.662 -8.047 20.746 1.00 93.12 213 ASP A C 1
ATOM 1525 O O . ASP A 1 213 ? -20.267 -8.785 21.526 1.00 93.12 213 ASP A O 1
ATOM 1529 N N . LEU A 1 214 ? -18.325 -7.982 20.746 1.00 90.88 214 LEU A N 1
ATOM 1530 C CA . LEU A 1 214 ? -17.470 -8.791 21.622 1.00 90.88 214 LEU A CA 1
ATOM 1531 C C . LEU A 1 214 ? -17.660 -8.478 23.116 1.00 90.88 214 LEU A C 1
ATOM 1533 O O . LEU A 1 214 ? -17.540 -9.369 23.960 1.00 90.88 214 LEU A O 1
ATOM 1537 N N . LEU A 1 215 ? -17.959 -7.225 23.468 1.00 89.75 215 LEU A N 1
ATOM 1538 C CA . LEU A 1 215 ? -18.264 -6.838 24.850 1.00 89.75 215 LEU A CA 1
ATOM 1539 C C . LEU A 1 215 ? -19.632 -7.355 25.311 1.00 89.75 215 LEU A C 1
ATOM 1541 O O . LEU A 1 215 ? -19.796 -7.635 26.497 1.00 89.75 215 LEU A O 1
ATOM 1545 N N . HIS A 1 216 ? -20.588 -7.506 24.389 1.00 88.25 216 HIS A N 1
ATOM 1546 C CA . HIS A 1 216 ? -21.908 -8.076 24.666 1.00 88.25 216 HIS A CA 1
ATOM 1547 C C . HIS A 1 216 ? -21.900 -9.610 24.761 1.00 88.25 216 HIS A C 1
ATOM 1549 O O . HIS A 1 216 ? -22.832 -10.187 25.324 1.00 88.25 216 HIS A O 1
ATOM 1555 N N . LEU A 1 217 ? -20.854 -10.277 24.262 1.00 83.50 217 LEU A N 1
ATOM 1556 C CA . LEU A 1 217 ? -20.685 -11.718 24.426 1.00 83.50 217 LEU A CA 1
ATOM 1557 C C . LEU A 1 217 ? -20.294 -12.073 25.873 1.00 83.50 217 LEU A C 1
ATOM 1559 O O . LEU A 1 217 ? -19.368 -11.468 26.429 1.00 83.50 217 LEU A O 1
ATOM 1563 N N . PRO A 1 218 ? -20.945 -13.081 26.486 1.00 72.75 218 PRO A N 1
ATOM 1564 C CA . PRO A 1 218 ? -20.557 -13.563 27.803 1.00 72.75 218 PRO A CA 1
ATOM 1565 C C . PRO A 1 218 ? -19.125 -14.133 27.773 1.00 72.75 218 PRO A C 1
ATOM 1567 O O . PRO A 1 218 ? -18.733 -14.774 26.790 1.00 72.75 218 PRO A O 1
ATOM 1570 N N . PRO A 1 219 ? -18.323 -13.927 28.833 1.00 67.12 219 PRO A N 1
ATOM 1571 C CA . PRO A 1 219 ? -16.965 -14.456 28.896 1.00 67.12 219 PRO A CA 1
ATOM 1572 C C . PRO A 1 219 ? -16.976 -15.992 28.796 1.00 67.12 219 PRO A C 1
ATOM 1574 O O . PRO A 1 219 ? -17.584 -16.672 29.618 1.00 67.12 219 PRO A O 1
ATOM 1577 N N . GLY A 1 220 ? -16.297 -16.538 27.778 1.00 60.38 220 GLY A N 1
ATOM 1578 C CA . GLY A 1 220 ? -15.983 -17.971 27.675 1.00 60.38 220 GLY A CA 1
ATOM 1579 C C . GLY A 1 220 ? -16.741 -18.804 26.632 1.00 60.38 220 GLY A C 1
ATOM 1580 O O . GLY A 1 220 ? -16.430 -19.987 26.497 1.00 60.38 220 GLY A O 1
ATOM 1581 N N . VAL A 1 221 ? -17.675 -18.250 25.851 1.00 52.19 221 VAL A N 1
ATOM 1582 C CA . VAL A 1 221 ? -18.370 -19.042 24.815 1.00 52.19 221 VAL A CA 1
ATOM 1583 C C . VAL A 1 221 ? -17.547 -19.076 23.527 1.00 52.19 221 VAL A C 1
ATOM 1585 O O . VAL A 1 221 ? -17.787 -18.326 22.588 1.00 52.19 221 VAL A O 1
ATOM 1588 N N . VAL A 1 222 ? -16.571 -19.983 23.464 1.00 51.16 222 VAL A N 1
ATOM 1589 C CA . VAL A 1 222 ? -15.978 -20.395 22.186 1.00 51.16 222 VAL A CA 1
ATOM 1590 C C . VAL A 1 222 ? -17.062 -21.151 21.414 1.00 51.16 222 VAL A C 1
ATOM 1592 O O . VAL A 1 222 ? -17.257 -22.346 21.639 1.00 51.16 222 VAL A O 1
ATOM 1595 N N . GLN A 1 223 ? -17.789 -20.474 20.520 1.00 51.75 223 GLN A N 1
ATOM 1596 C CA . GLN A 1 223 ? -18.660 -21.159 19.564 1.00 51.75 223 GLN A CA 1
ATOM 1597 C C . GLN A 1 223 ? -17.781 -21.954 18.593 1.00 51.75 223 GLN A C 1
ATOM 1599 O O . GLN A 1 223 ? -17.250 -21.431 17.616 1.00 51.75 223 GLN A O 1
ATOM 1604 N N . ARG A 1 224 ? -17.599 -23.245 18.878 1.00 46.69 224 ARG A N 1
ATOM 1605 C CA . ARG A 1 224 ? -17.263 -24.216 17.837 1.00 46.69 224 ARG A CA 1
ATOM 1606 C C . ARG A 1 224 ? -18.556 -24.458 17.063 1.00 46.69 224 ARG A C 1
ATOM 1608 O O . ARG A 1 224 ? -19.499 -25.005 17.629 1.00 46.69 224 ARG A O 1
ATOM 1615 N N . GLY A 1 225 ? -18.617 -23.961 15.829 1.00 44.28 225 GLY A N 1
ATOM 1616 C CA . GLY A 1 225 ? -19.709 -24.275 14.907 1.00 44.28 225 GLY A CA 1
ATOM 1617 C C . GLY A 1 225 ? -19.811 -25.788 14.644 1.00 44.28 225 GLY A C 1
ATOM 1618 O O . GLY A 1 225 ? -18.833 -26.496 14.908 1.00 44.28 225 GLY A O 1
ATOM 1619 N N . PRO A 1 226 ? -20.987 -26.263 14.191 1.00 42.31 226 PRO A N 1
ATOM 1620 C CA . PRO A 1 226 ? -21.295 -27.682 13.993 1.00 42.31 226 PRO A CA 1
ATOM 1621 C C . PRO A 1 226 ? -20.389 -28.377 12.971 1.00 42.31 226 PRO A C 1
ATOM 1623 O O . PRO A 1 226 ? -19.918 -27.701 12.027 1.00 42.31 226 PRO A O 1
#